Protein AF-0000000071570516 (afdb_homodimer)

Solvent-accessible surface area (backbone atoms only — not comparable to full-atom values): 12516 Å² total; per-residue (Å²): 101,80,68,88,48,80,81,44,48,36,30,40,39,56,96,44,55,73,81,86,59,52,70,66,55,52,50,51,50,42,36,66,71,63,72,40,80,82,52,80,47,36,32,41,34,34,46,33,86,82,26,30,36,40,39,37,36,34,44,47,105,56,31,39,36,37,38,34,41,33,43,40,90,96,42,22,40,36,50,84,50,72,92,70,85,71,48,64,43,79,47,53,56,73,56,48,45,50,44,63,60,46,64,27,95,58,83,44,81,62,134,105,82,68,89,48,80,81,42,49,37,31,39,38,56,96,44,54,72,81,84,60,51,69,66,54,53,50,50,50,43,35,66,72,64,71,40,79,83,51,79,49,37,32,40,35,33,44,32,84,84,26,31,36,39,38,36,38,35,46,47,104,54,32,39,39,38,38,34,43,32,42,40,91,95,41,22,40,35,50,85,53,73,91,69,86,72,49,64,43,79,46,53,57,71,55,50,45,51,44,62,59,45,63,27,94,56,85,46,82,65,132

Foldseek 3Di:
DPDPDQVAWEKEFAPDAPPVDDQVVVQVVCCVQVVDHDDQRYKYWYAHPQQQKIKIWGDDPVDIDIDMGGHDPPFGFADDDDDDDRRMDTDGPVVVCNRPPDRPPDHDYDD/DPDPDQVAWEKEFAPDAPPVDDQVVVQVVCCVQVVDHDDARYKYWYAHPQQQKIKIWGDDPVDIDIDMGGHDPPFGFADDDDDDDRRMDTDGPVVVCNRPPDRPPDHDDDD

Organism: Bacteroides uniformis (strain ATCC 8492 / DSM 6597 / CCUG 4942 / CIP 103695 / JCM 5828 / KCTC 5204 / NCTC 13054 / VPI 0061) (NCBI:txid411479)

Nearest PDB structures (foldseek):
  4k45-assembly1_A  TM=4.430E-01  e=5.362E-01  Rattus norvegicus
  1wqu-assembly1_A  TM=5.186E-01  e=1.062E+00  Homo sapiens
  2dcr-assembly1_A  TM=4.037E-01  e=8.284E-01  Homo sapiens
  4v4g-assembly1_Aa  TM=4.253E-01  e=8.815E-01  Escherichia coli
  1l4s-assembly1_A  TM=4.253E-01  e=8.815E-01  Escherichia coli

Structure (mmCIF, N/CA/C/O backbone):
data_AF-0000000071570516-model_v1
#
loop_
_entity.id
_entity.type
_entity.pdbx_description
1 polymer 'Uncharacterized protein'
#
loop_
_atom_site.group_PDB
_atom_site.id
_atom_site.type_symbol
_atom_site.label_atom_id
_atom_site.label_alt_id
_atom_site.label_comp_id
_atom_site.label_asym_id
_atom_site.label_entity_id
_atom_site.label_seq_id
_atom_site.pdbx_PDB_ins_code
_atom_site.Cartn_x
_atom_site.Cartn_y
_atom_site.Cartn_z
_atom_site.occupancy
_atom_site.B_iso_or_equiv
_atom_site.auth_seq_id
_atom_site.auth_comp_id
_atom_site.auth_asym_id
_atom_site.auth_atom_id
_atom_site.pdbx_PDB_model_num
ATOM 1 N N . MET A 1 1 ? -6.82 -2.77 -9.805 1 42.25 1 MET A N 1
ATOM 2 C CA . MET A 1 1 ? -5.762 -1.772 -9.945 1 42.25 1 MET A CA 1
ATOM 3 C C . MET A 1 1 ? -5.945 -0.644 -8.938 1 42.25 1 MET A C 1
ATOM 5 O O . MET A 1 1 ? -7.074 -0.333 -8.539 1 42.25 1 MET A O 1
ATOM 9 N N . LEU A 1 2 ? -4.758 -0.348 -8.086 1 50.53 2 LEU A N 1
ATOM 10 C CA . LEU A 1 2 ? -4.902 0.567 -6.961 1 50.53 2 LEU A CA 1
ATOM 11 C C . LEU A 1 2 ? -5.402 1.93 -7.426 1 50.53 2 LEU A C 1
ATOM 13 O O . LEU A 1 2 ? -4.727 2.611 -8.203 1 50.53 2 LEU A O 1
ATOM 17 N N . SER A 1 3 ? -6.629 2.012 -7.668 1 53.19 3 SER A N 1
ATOM 18 C CA . SER A 1 3 ? -7.051 3.295 -8.219 1 53.19 3 SER A CA 1
ATOM 19 C C . SER A 1 3 ? -7.531 4.238 -7.117 1 53.19 3 SER A C 1
ATOM 21 O O . SER A 1 3 ? -8.594 4.023 -6.531 1 53.19 3 SER A O 1
ATOM 23 N N . VAL A 1 4 ? -6.484 4.781 -6.367 1 59.84 4 VAL A N 1
ATOM 24 C CA . VAL A 1 4 ? -6.938 5.93 -5.59 1 59.84 4 VAL A CA 1
ATOM 25 C C . VAL A 1 4 ? -7.246 7.098 -6.527 1 59.84 4 VAL A C 1
ATOM 27 O O . VAL A 1 4 ? -6.363 7.59 -7.23 1 59.84 4 VAL A O 1
ATOM 30 N N . THR A 1 5 ? -8.508 7.09 -6.797 1 63.97 5 THR A N 1
ATOM 31 C CA . THR A 1 5 ? -8.922 8.133 -7.723 1 63.97 5 THR A CA 1
ATOM 32 C C . THR A 1 5 ? -9.633 9.266 -6.98 1 63.97 5 THR A C 1
ATOM 34 O O . THR A 1 5 ? -9.922 9.148 -5.789 1 63.97 5 THR A O 1
ATOM 37 N N . GLY A 1 6 ? -9.617 10.359 -7.652 1 64.38 6 GLY A N 1
ATOM 38 C CA . GLY A 1 6 ? -10.266 11.547 -7.117 1 64.38 6 GLY A CA 1
ATOM 39 C C . GLY A 1 6 ? -11.727 11.328 -6.777 1 64.38 6 GLY A C 1
ATOM 40 O O . GLY A 1 6 ? -12.375 12.211 -6.215 1 64.38 6 GLY A O 1
ATOM 41 N N . LEU A 1 7 ? -12.133 10.094 -6.984 1 68.19 7 LEU A N 1
ATOM 42 C CA . LEU A 1 7 ? -13.547 9.859 -6.719 1 68.19 7 LEU A CA 1
ATOM 43 C C . LEU A 1 7 ? -13.758 9.391 -5.281 1 68.19 7 LEU A C 1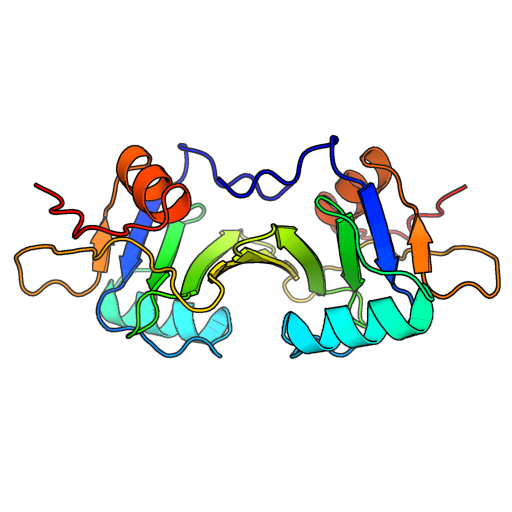
ATOM 45 O O . LEU A 1 7 ? -14.891 9.375 -4.793 1 68.19 7 LEU A O 1
ATOM 49 N N . ASN A 1 8 ? -12.781 9.164 -4.617 1 84.5 8 ASN A N 1
ATOM 50 C CA . ASN A 1 8 ? -12.875 8.719 -3.232 1 84.5 8 ASN A CA 1
ATOM 51 C C . ASN A 1 8 ? -12.977 9.891 -2.264 1 84.5 8 ASN A C 1
ATOM 53 O O . ASN A 1 8 ? -12.742 11.039 -2.646 1 84.5 8 ASN A O 1
ATOM 57 N N . HIS A 1 9 ? -13.578 9.617 -1.155 1 88.56 9 HIS A N 1
ATOM 58 C CA . HIS A 1 9 ? -13.508 10.57 -0.055 1 88.56 9 HIS A CA 1
ATOM 59 C C . HIS A 1 9 ? -12.258 10.352 0.789 1 88.56 9 HIS A C 1
ATOM 61 O O . HIS A 1 9 ? -12.023 9.25 1.285 1 88.56 9 HIS A O 1
ATOM 67 N N . PHE A 1 10 ? -11.531 11.453 0.941 1 90.75 10 PHE A N 1
ATOM 68 C CA . PHE A 1 10 ? -10.258 11.328 1.632 1 90.75 10 PHE A CA 1
ATOM 69 C C . PHE A 1 10 ? -10.32 11.984 3.006 1 90.75 10 PHE A C 1
ATOM 71 O O . PHE A 1 10 ? -10.867 13.078 3.154 1 90.75 10 PHE A O 1
ATOM 78 N N . TYR A 1 11 ? -9.781 11.219 3.945 1 89.88 11 TYR A N 1
ATOM 79 C CA . TYR A 1 11 ? -9.703 11.719 5.312 1 89.88 11 TYR A CA 1
ATOM 80 C C . TYR A 1 11 ? -8.289 11.602 5.863 1 89.88 11 TYR A C 1
ATOM 82 O O . TYR A 1 11 ? -7.621 10.586 5.668 1 89.88 11 TYR A O 1
ATOM 90 N N . TYR A 1 12 ? -7.891 12.688 6.484 1 90.31 12 TYR A N 1
ATOM 91 C CA . TYR A 1 12 ? -6.609 12.664 7.18 1 90.31 12 TYR A CA 1
ATOM 92 C C . TYR A 1 12 ? -6.805 12.445 8.672 1 90.31 12 TYR A C 1
ATOM 94 O O . TYR A 1 12 ? -7.586 13.156 9.312 1 90.31 12 TYR A O 1
ATOM 102 N N . VAL A 1 13 ? -6.133 11.453 9.156 1 90.31 13 VAL A N 1
ATOM 103 C CA . VAL A 1 13 ? -6.219 11.125 10.578 1 90.31 13 VAL A CA 1
ATOM 104 C C . VAL A 1 13 ? -5.02 11.719 11.32 1 90.31 13 VAL A C 1
ATOM 106 O O . VAL A 1 13 ? -3.902 11.211 11.211 1 90.31 13 VAL A O 1
ATOM 109 N N . ARG A 1 14 ? -5.305 12.617 12.094 1 86.94 14 ARG A N 1
ATOM 110 C CA . ARG A 1 14 ? -4.254 13.344 12.797 1 86.94 14 ARG A CA 1
ATOM 111 C C . ARG A 1 14 ? -3.734 12.547 13.992 1 86.94 14 ARG A C 1
ATOM 113 O O . ARG A 1 14 ? -4.508 11.867 14.672 1 86.94 14 ARG A O 1
ATOM 120 N N . ASP A 1 15 ? -2.496 12.625 14.289 1 82.75 15 ASP A N 1
ATOM 121 C CA . ASP A 1 15 ? -1.833 12.109 15.484 1 82.75 15 ASP A CA 1
ATOM 122 C C . ASP A 1 15 ? -1.924 10.586 15.547 1 82.75 15 ASP A C 1
ATOM 124 O O . ASP A 1 15 ? -2.037 10.008 16.641 1 82.75 15 ASP A O 1
ATOM 128 N N . PHE A 1 16 ? -2.189 9.961 14.461 1 81.06 16 PHE A N 1
ATOM 129 C CA . PHE A 1 16 ? -2.059 8.516 14.344 1 81.06 16 PHE A CA 1
ATOM 130 C C . PHE A 1 16 ? -0.717 8.141 13.727 1 81.06 16 PHE A C 1
ATOM 132 O O . PHE A 1 16 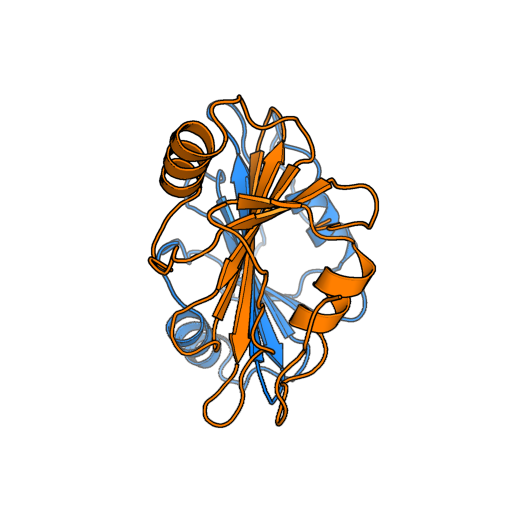? -0.519 8.297 12.523 1 81.06 16 PHE A O 1
ATOM 139 N N . THR A 1 17 ? 0.187 7.637 14.617 1 78.06 17 THR A N 1
ATOM 140 C CA . THR A 1 17 ? 1.548 7.488 14.109 1 78.06 17 THR A CA 1
ATOM 141 C C . THR A 1 17 ? 2 6.035 14.195 1 78.06 17 THR A C 1
ATOM 143 O O . THR A 1 17 ? 3.182 5.734 14.008 1 78.06 17 THR A O 1
ATOM 146 N N . ASP A 1 18 ? 1.019 5.145 14.547 1 72.81 18 ASP A N 1
ATOM 147 C CA . ASP A 1 18 ? 1.385 3.732 14.523 1 72.81 18 ASP A CA 1
ATOM 148 C C . ASP A 1 18 ? 1.42 3.197 13.094 1 72.81 18 ASP A C 1
ATOM 150 O O . ASP A 1 18 ? 0.375 2.912 12.508 1 72.81 18 ASP A O 1
ATOM 154 N N . MET A 1 19 ? 2.523 3.031 12.484 1 76.25 19 MET A N 1
ATOM 155 C CA . MET A 1 19 ? 2.686 2.699 11.07 1 76.25 19 MET A CA 1
ATOM 156 C C . MET A 1 19 ? 2.742 1.189 10.867 1 76.25 19 MET A C 1
ATOM 158 O O . MET A 1 19 ? 2.863 0.714 9.734 1 76.25 19 MET A O 1
ATOM 162 N N . ARG A 1 20 ? 2.756 0.458 11.992 1 67.94 20 ARG A N 1
ATOM 163 C CA . ARG A 1 20 ? 2.74 -0.997 11.875 1 67.94 20 ARG A CA 1
ATOM 164 C C . ARG A 1 20 ? 1.312 -1.531 11.883 1 67.94 20 ARG A C 1
ATOM 166 O O . ARG A 1 20 ? 1.097 -2.744 11.828 1 67.94 20 ARG A O 1
ATOM 173 N N . CYS A 1 21 ? 0.399 -0.626 11.742 1 66.06 21 CYS A N 1
ATOM 174 C CA . CYS A 1 21 ? -0.989 -1.03 11.938 1 66.06 21 CYS A CA 1
ATOM 175 C C . CYS A 1 21 ? -1.58 -1.589 10.648 1 66.06 21 CYS A C 1
ATOM 177 O O . CYS A 1 21 ? -1.167 -1.204 9.555 1 66.06 21 CYS A O 1
ATOM 179 N N . LYS A 1 22 ? -2.441 -2.609 10.953 1 70.62 22 LYS A N 1
ATOM 180 C CA . LYS A 1 22 ? -3.174 -3.213 9.844 1 70.62 22 LYS A CA 1
ATOM 181 C C . LYS A 1 22 ? -4.52 -2.523 9.633 1 70.62 22 LYS A C 1
ATOM 183 O O . LYS A 1 22 ? -4.836 -1.549 10.32 1 70.62 22 LYS A O 1
ATOM 188 N N . HIS A 1 23 ? -5.16 -2.936 8.672 1 75.12 23 HIS A N 1
ATOM 189 C CA . HIS A 1 23 ? -6.445 -2.367 8.281 1 75.12 23 HIS A CA 1
ATOM 190 C C . HIS A 1 23 ? -7.434 -2.389 9.438 1 75.12 23 HIS A C 1
ATOM 192 O O . HIS A 1 23 ? -8.148 -1.409 9.672 1 75.12 23 HIS A O 1
ATOM 198 N N . SER A 1 24 ? -7.375 -3.43 10.156 1 74.06 24 SER A N 1
ATOM 199 C CA . SER A 1 24 ? -8.367 -3.572 11.227 1 74.06 24 SER A CA 1
ATOM 200 C C . SER A 1 24 ? -8.164 -2.518 12.305 1 74.06 24 SER A C 1
ATOM 202 O O . SER A 1 24 ? -9.133 -1.954 12.82 1 74.06 24 SER A O 1
ATOM 204 N N . ARG A 1 25 ? -6.977 -2.221 12.625 1 73.5 25 ARG A N 1
ATOM 205 C CA . ARG A 1 25 ? -6.68 -1.24 13.664 1 73.5 25 ARG A CA 1
ATOM 206 C C . ARG A 1 25 ? -7.062 0.166 13.211 1 73.5 25 ARG A C 1
ATOM 208 O O . ARG A 1 25 ? -7.695 0.913 13.961 1 73.5 25 ARG A O 1
ATOM 215 N N . VAL A 1 26 ? -6.746 0.452 12.016 1 74.19 26 VAL A N 1
ATOM 216 C CA . VAL A 1 26 ? -7.047 1.785 11.508 1 74.19 26 VAL A CA 1
ATOM 217 C C . VAL A 1 26 ? -8.562 1.987 11.453 1 74.19 26 VAL A C 1
ATOM 219 O O . VAL A 1 26 ? -9.062 3.047 11.836 1 74.19 26 VAL A O 1
ATOM 222 N N . LEU A 1 27 ? -9.164 0.893 11.047 1 74.69 27 LEU A N 1
ATOM 223 C CA . LEU A 1 27 ? -10.625 0.979 10.969 1 74.69 27 LEU A CA 1
ATOM 224 C C . LEU A 1 27 ? -11.227 1.185 12.352 1 74.69 27 LEU A C 1
ATOM 226 O O . LEU A 1 27 ? -12.195 1.939 12.5 1 74.69 27 LEU A O 1
ATOM 230 N N . SER A 1 28 ? -10.664 0.497 13.258 1 77.81 28 SER A N 1
ATOM 231 C CA . SER A 1 28 ? -11.156 0.636 14.625 1 77.81 28 SER A CA 1
ATOM 232 C C . SER A 1 28 ? -10.961 2.059 15.141 1 77.81 28 SER A C 1
ATOM 234 O O . SER A 1 28 ? -11.844 2.615 15.797 1 77.81 28 SER A O 1
ATOM 236 N N . VAL A 1 29 ? -9.859 2.602 14.875 1 76.19 29 VAL A N 1
ATOM 237 C CA . VAL A 1 29 ? -9.539 3.963 15.297 1 76.19 29 VAL A CA 1
ATOM 238 C C . VAL A 1 29 ? -10.469 4.949 14.586 1 76.19 29 VAL A C 1
ATOM 240 O O . VAL A 1 29 ? -11 5.871 15.211 1 76.19 29 VAL A O 1
ATOM 243 N N . ILE A 1 30 ? -10.672 4.699 13.328 1 76.25 30 ILE A N 1
ATOM 244 C CA . ILE A 1 30 ? -11.523 5.578 12.531 1 76.25 30 ILE A CA 1
ATOM 245 C C . ILE A 1 30 ? -12.953 5.531 13.055 1 76.25 30 ILE A C 1
ATOM 247 O O . ILE A 1 30 ? -13.609 6.566 13.188 1 76.25 30 ILE A O 1
ATOM 251 N N . ARG A 1 31 ? -13.375 4.352 13.336 1 78.44 31 ARG A N 1
ATOM 252 C CA . ARG A 1 31 ? -14.719 4.211 13.883 1 78.44 31 ARG A CA 1
ATOM 253 C C . ARG A 1 31 ? -14.859 4.965 15.203 1 78.44 31 ARG A C 1
ATOM 255 O O . ARG A 1 31 ? -15.883 5.598 15.461 1 78.44 31 ARG A O 1
ATOM 262 N N . GLU A 1 32 ? -13.867 4.879 15.938 1 80.31 32 GLU A N 1
ATOM 263 C CA . GLU A 1 32 ? -13.875 5.539 17.234 1 80.31 32 GLU A CA 1
ATOM 264 C C . GLU A 1 32 ? -13.812 7.059 17.078 1 80.31 32 GLU A C 1
ATOM 266 O O . GLU A 1 32 ? -14.523 7.785 17.781 1 80.31 32 GLU A O 1
ATOM 271 N N . ARG A 1 33 ? -13.086 7.496 16.125 1 78 33 ARG A N 1
ATOM 272 C CA . ARG A 1 33 ? -12.852 8.93 15.969 1 78 33 ARG A CA 1
ATOM 273 C C . ARG A 1 33 ? -13.961 9.578 15.148 1 78 33 ARG A C 1
ATOM 275 O O . ARG A 1 33 ? -14.305 10.742 15.375 1 78 33 ARG A O 1
ATOM 282 N N . LEU A 1 34 ? -14.398 8.914 14.102 1 73.25 34 LEU A N 1
ATOM 283 C CA . LEU A 1 34 ? -15.422 9.453 13.211 1 73.25 34 LEU A CA 1
ATOM 284 C C . LEU A 1 34 ? -16.812 9.258 13.797 1 73.25 34 LEU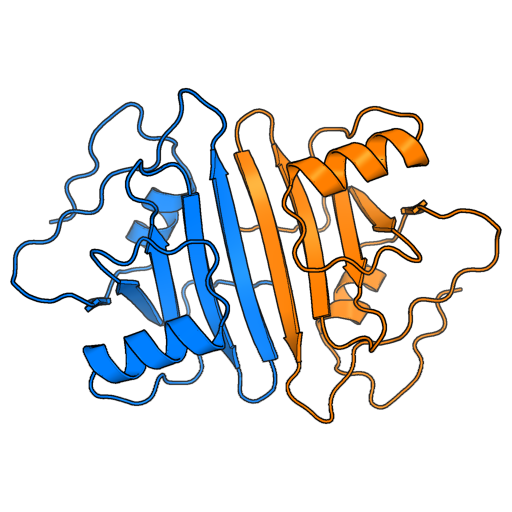 A C 1
ATOM 286 O O . LEU A 1 34 ? -17.766 9.922 13.391 1 73.25 34 LEU A O 1
ATOM 290 N N . HIS A 1 35 ? -16.906 8.438 14.781 1 73.38 35 HIS A N 1
ATOM 291 C CA . HIS A 1 35 ? -18.203 8.078 15.352 1 73.38 35 HIS A CA 1
ATOM 292 C C . HIS A 1 35 ? -19.172 7.605 14.266 1 73.38 35 HIS A C 1
ATOM 294 O O . HIS A 1 35 ? -20.359 7.918 14.312 1 73.38 35 HIS A O 1
ATOM 300 N N . ARG A 1 36 ? -18.609 7.289 13.133 1 69.81 36 ARG A N 1
ATOM 301 C CA . ARG A 1 36 ? -19.406 6.688 12.078 1 69.81 36 ARG A CA 1
ATOM 302 C C . ARG A 1 36 ? -18.672 5.52 11.43 1 69.81 36 ARG A C 1
ATOM 304 O O . ARG A 1 36 ? -17.469 5.363 11.602 1 69.81 36 ARG A O 1
ATOM 311 N N . GLU A 1 37 ? -19.578 4.703 10.68 1 72.62 37 GLU A N 1
ATOM 312 C CA . GLU A 1 37 ? -19 3.605 9.906 1 72.62 37 GLU A CA 1
ATOM 313 C C . GLU A 1 37 ? -18.375 4.113 8.617 1 72.62 37 GLU A C 1
ATOM 315 O O . GLU A 1 37 ? -18.938 4.973 7.938 1 72.62 37 GLU A O 1
ATOM 320 N N . PRO A 1 38 ? -17.094 3.703 8.406 1 72.5 38 PRO A N 1
ATOM 321 C CA . PRO A 1 38 ? -16.5 4.078 7.121 1 72.5 38 PRO A CA 1
ATOM 322 C C . PRO A 1 38 ? -17.359 3.629 5.93 1 72.5 38 PRO A C 1
ATOM 324 O O . PRO A 1 38 ? -17.938 2.547 5.961 1 72.5 38 PRO A O 1
ATOM 327 N N . ASN A 1 39 ? -17.594 4.59 5.027 1 71.38 39 ASN A N 1
ATOM 328 C CA . ASN A 1 39 ? -18.328 4.262 3.805 1 71.38 39 ASN A CA 1
ATOM 329 C C . ASN A 1 39 ? -17.422 3.592 2.775 1 71.38 39 ASN A C 1
ATOM 331 O O . ASN A 1 39 ? -16.188 3.729 2.84 1 71.38 39 ASN A O 1
ATOM 335 N N . ASP A 1 40 ? -18.078 2.867 1.942 1 74.38 40 ASP A N 1
ATOM 336 C CA . ASP A 1 40 ? -17.344 2.363 0.782 1 74.38 40 ASP A CA 1
ATOM 337 C C . ASP A 1 40 ? -16.703 3.504 0 1 74.38 40 ASP A C 1
ATOM 339 O O . ASP A 1 40 ? -17.344 4.531 -0.249 1 74.38 40 ASP A O 1
ATOM 343 N N . GLY A 1 41 ? -15.445 3.426 -0.151 1 77.81 41 GLY A N 1
ATOM 344 C CA . GLY A 1 41 ? -14.773 4.434 -0.951 1 77.81 41 GLY A CA 1
ATOM 345 C C . GLY A 1 41 ? -14 5.438 -0.115 1 77.81 41 GLY A C 1
ATOM 346 O O . GLY A 1 41 ? -13.266 6.266 -0.655 1 77.81 41 GLY A O 1
ATOM 347 N N . ASP A 1 42 ? -14.219 5.355 1.201 1 87.19 42 ASP A N 1
ATOM 348 C CA . ASP A 1 42 ? -13.438 6.25 2.049 1 87.19 42 ASP A CA 1
ATOM 349 C C . ASP A 1 42 ? -11.969 5.836 2.068 1 87.19 42 ASP A C 1
ATOM 351 O O . ASP A 1 42 ? -11.648 4.645 2.111 1 87.19 42 ASP A O 1
ATOM 355 N N . VAL A 1 43 ? -11.172 6.883 1.968 1 90.12 43 VAL A N 1
ATOM 356 C CA . VAL A 1 43 ? -9.734 6.641 2.078 1 90.12 43 VAL A CA 1
ATOM 357 C C . VAL A 1 43 ? -9.172 7.402 3.273 1 90.12 43 VAL A C 1
ATOM 359 O O . VAL A 1 43 ? -9.375 8.609 3.398 1 90.12 43 VAL A O 1
ATOM 362 N N . PHE A 1 44 ? -8.508 6.648 4.102 1 90.19 44 PHE A N 1
ATOM 363 C CA . PHE A 1 44 ? -7.934 7.266 5.293 1 90.19 44 PHE A CA 1
ATOM 364 C C . PHE A 1 44 ? -6.418 7.387 5.156 1 90.19 44 PHE A C 1
ATOM 366 O O . PHE A 1 44 ? -5.742 6.418 4.812 1 90.19 44 PHE A O 1
ATOM 373 N N . ILE A 1 45 ? -5.926 8.539 5.469 1 90.69 45 ILE A N 1
ATOM 374 C CA . ILE A 1 45 ? -4.508 8.836 5.297 1 90.69 45 ILE A CA 1
ATOM 375 C C . ILE A 1 45 ? -3.867 9.102 6.66 1 90.69 45 ILE A C 1
ATOM 377 O O . ILE A 1 45 ? -4.379 9.891 7.453 1 90.69 45 ILE A O 1
ATOM 381 N N . VAL A 1 46 ? -2.824 8.43 6.906 1 91 46 VAL A N 1
ATOM 382 C CA . VAL A 1 46 ? -2.055 8.648 8.125 1 91 46 VAL A CA 1
ATOM 383 C C . VAL A 1 46 ? -0.597 8.938 7.777 1 91 46 VAL A C 1
ATOM 385 O O . VAL A 1 46 ? -0.111 8.523 6.723 1 91 46 VAL A O 1
ATOM 388 N N . MET A 1 47 ? 0.069 9.695 8.664 1 90.44 47 MET A N 1
ATOM 389 C CA . MET A 1 47 ? 1.458 10.086 8.438 1 90.44 47 MET A CA 1
ATOM 390 C C . MET A 1 47 ? 2.295 9.867 9.695 1 90.44 47 MET A C 1
ATOM 392 O O . MET A 1 47 ? 1.845 10.164 10.805 1 90.44 47 MET A O 1
ATOM 396 N N . SER A 1 48 ? 3.473 9.328 9.414 1 90.12 48 SER A N 1
ATOM 397 C CA . SER A 1 48 ? 4.371 9.102 10.547 1 90.12 48 SER A CA 1
ATOM 398 C C . SER A 1 48 ? 4.773 10.414 11.203 1 90.12 48 SER A C 1
ATOM 400 O O . SER A 1 48 ? 4.684 11.477 10.586 1 90.12 48 SER A O 1
ATOM 402 N N . ARG A 1 49 ? 5.203 10.273 12.422 1 88.5 49 ARG A N 1
ATOM 403 C CA . ARG A 1 49 ? 5.59 11.445 13.211 1 88.5 49 ARG A CA 1
ATOM 404 C C . ARG A 1 49 ? 6.68 12.242 12.5 1 88.5 49 ARG A C 1
ATOM 406 O O . ARG A 1 49 ? 6.641 13.477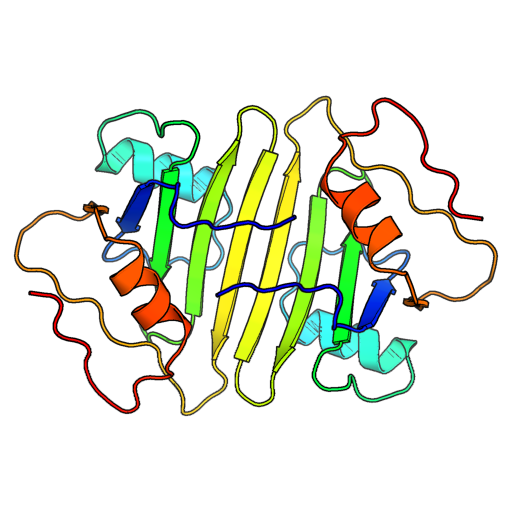 12.477 1 88.5 49 ARG A O 1
ATOM 413 N N . ASN A 1 50 ? 7.656 11.578 11.938 1 87.94 50 ASN A N 1
ATOM 414 C CA . ASN A 1 50 ? 8.781 12.258 11.297 1 87.94 50 ASN A CA 1
ATOM 415 C C . ASN A 1 50 ? 8.469 12.609 9.852 1 87.94 50 ASN A C 1
ATOM 417 O O . ASN A 1 50 ? 9.344 13.055 9.109 1 87.94 50 ASN A O 1
ATOM 421 N N . ARG A 1 51 ? 7.285 12.305 9.375 1 89.75 51 ARG A N 1
ATOM 422 C CA . ARG A 1 51 ? 6.734 12.68 8.078 1 89.75 51 ARG A CA 1
ATOM 423 C C . ARG A 1 51 ? 7.5 12.008 6.938 1 89.75 51 ARG A C 1
ATOM 425 O O . ARG A 1 51 ? 7.652 12.586 5.859 1 89.75 51 ARG A O 1
ATOM 432 N N . ARG A 1 52 ? 7.957 10.828 7.254 1 89.31 52 ARG A N 1
ATOM 433 C CA . ARG A 1 52 ? 8.68 10.094 6.215 1 89.31 52 ARG A CA 1
ATOM 434 C C . ARG A 1 52 ? 7.805 9 5.609 1 89.31 52 ARG A C 1
ATOM 436 O O . ARG A 1 52 ? 8.133 8.445 4.559 1 89.31 52 ARG A O 1
ATOM 443 N N . ILE A 1 53 ? 6.723 8.688 6.324 1 90.06 53 ILE A N 1
ATOM 444 C CA . ILE A 1 53 ? 5.859 7.602 5.871 1 90.06 53 ILE A CA 1
ATOM 445 C C . ILE A 1 53 ? 4.414 8.094 5.789 1 90.06 53 ILE A C 1
ATOM 447 O O . ILE A 1 53 ? 3.928 8.766 6.699 1 90.06 53 ILE A O 1
ATOM 451 N N . VAL A 1 54 ? 3.785 7.836 4.734 1 91.06 54 VAL A N 1
ATOM 452 C CA . VAL A 1 54 ? 2.346 8.031 4.594 1 91.06 54 VAL A CA 1
ATOM 453 C C . VAL A 1 54 ? 1.677 6.703 4.242 1 91.06 54 VAL A C 1
ATOM 455 O O . VAL A 1 54 ? 2.191 5.941 3.42 1 91.06 54 VAL A O 1
ATOM 458 N N . ARG A 1 55 ? 0.589 6.441 4.875 1 89.81 55 ARG A N 1
ATOM 459 C CA . ARG A 1 55 ? -0.216 5.266 4.562 1 89.81 55 ARG A CA 1
ATOM 460 C C . ARG A 1 55 ? -1.655 5.652 4.242 1 89.81 55 ARG A C 1
ATOM 462 O O . ARG A 1 55 ? -2.219 6.547 4.879 1 89.81 55 ARG A O 1
ATOM 469 N N . MET A 1 56 ? -2.166 5.055 3.281 1 90.5 56 MET A N 1
ATOM 470 C CA . MET A 1 56 ? -3.568 5.223 2.91 1 90.5 56 MET A CA 1
ATOM 471 C C . MET A 1 56 ? -4.316 3.895 2.992 1 90.5 56 MET A C 1
ATOM 473 O O . MET A 1 56 ? -3.854 2.883 2.459 1 90.5 56 MET A O 1
ATOM 477 N N . PHE A 1 57 ? -5.461 3.957 3.602 1 88.75 57 PHE A N 1
ATOM 478 C CA . PHE A 1 57 ? -6.27 2.764 3.814 1 88.75 57 PHE A CA 1
ATOM 479 C C . PHE A 1 57 ? -7.645 2.92 3.174 1 88.75 57 PHE A C 1
ATOM 481 O O . PHE A 1 57 ? -8.258 3.986 3.258 1 88.75 57 PHE A O 1
ATOM 488 N N . SER A 1 58 ? -8.039 1.893 2.637 1 87.12 58 SER A N 1
ATOM 489 C CA . SER A 1 58 ? -9.398 1.857 2.121 1 87.12 58 SER A CA 1
ATOM 490 C C . SER A 1 58 ? -9.984 0.451 2.201 1 87.12 58 SER A C 1
ATOM 492 O O . SER A 1 58 ? -9.242 -0.529 2.307 1 87.12 58 SER A O 1
ATOM 494 N N . PHE A 1 59 ? -11.289 0.393 2.236 1 84.12 59 PHE A N 1
ATOM 495 C CA . PHE A 1 59 ? -12.008 -0.876 2.271 1 84.12 59 PHE A CA 1
ATOM 496 C C . PHE A 1 59 ? -13.172 -0.868 1.29 1 84.12 59 PHE A C 1
ATOM 498 O O . PHE A 1 59 ? -13.914 0.114 1.206 1 84.12 59 PHE A O 1
ATOM 505 N N . ASP A 1 60 ? -13.031 -1.956 0.583 1 76.94 60 ASP A N 1
ATOM 506 C CA . ASP A 1 60 ? -14.203 -2.168 -0.258 1 76.94 60 ASP A CA 1
ATOM 507 C C . ASP A 1 60 ? -14.938 -3.447 0.138 1 76.94 60 ASP A C 1
ATOM 509 O O . ASP A 1 60 ? -14.477 -4.191 1.004 1 76.94 60 ASP A O 1
ATOM 513 N N . ASN A 1 61 ? -16.172 -3.66 0.273 1 76.38 61 ASN A N 1
ATOM 514 C CA . ASN A 1 61 ? -17.062 -4.75 0.674 1 76.38 61 ASN A CA 1
ATOM 515 C C . ASN A 1 61 ? -16.328 -6.09 0.672 1 76.38 61 ASN A C 1
ATOM 517 O O . ASN A 1 61 ? -16.672 -6.984 1.45 1 76.38 61 ASN A O 1
ATOM 521 N N . ARG A 1 62 ? -15.164 -6.242 -0.114 1 82.06 62 ARG A N 1
ATOM 522 C CA . ARG A 1 62 ? -14.57 -7.57 -0.233 1 82.06 62 ARG A CA 1
ATOM 523 C C . ARG A 1 62 ? -13.07 -7.52 0.045 1 82.06 62 ARG A C 1
ATOM 525 O O . ARG A 1 62 ? -12.414 -8.562 0.116 1 82.06 62 ARG A O 1
ATOM 532 N N . SER A 1 63 ? -12.484 -6.277 0.152 1 86.44 63 SER A N 1
ATOM 533 C CA . SER A 1 63 ? -11.031 -6.246 0.263 1 86.44 63 SER A CA 1
ATOM 534 C C . SER A 1 63 ? -10.555 -4.973 0.956 1 86.44 63 SER A C 1
ATOM 536 O O . SER A 1 63 ? -11.172 -3.918 0.815 1 86.44 63 SER A O 1
ATOM 538 N N . TYR A 1 64 ? -9.508 -5.141 1.661 1 86.75 64 TYR A N 1
ATOM 539 C CA . TYR A 1 64 ? -8.758 -4.035 2.246 1 86.75 64 TYR A CA 1
ATOM 540 C C . TYR A 1 64 ? -7.586 -3.643 1.354 1 86.75 64 TYR A C 1
ATOM 542 O O . TYR A 1 64 ? -6.902 -4.508 0.797 1 86.75 64 TYR A O 1
ATOM 550 N N . SER A 1 65 ? -7.43 -2.355 1.207 1 88.5 65 SER A N 1
ATOM 551 C CA . SER A 1 65 ? -6.285 -1.869 0.444 1 88.5 65 SER A CA 1
ATOM 552 C C . SER A 1 65 ? -5.418 -0.933 1.281 1 88.5 65 SER A C 1
ATOM 554 O O . SER A 1 65 ? -5.938 -0.106 2.033 1 88.5 65 SER A O 1
ATOM 556 N N . LEU A 1 66 ? -4.129 -1.102 1.089 1 87.94 66 LEU A N 1
ATOM 557 C CA . LEU A 1 66 ? -3.148 -0.257 1.763 1 87.94 66 LEU A CA 1
ATOM 558 C C . LEU A 1 66 ? -2.096 0.247 0.779 1 87.94 66 LEU A C 1
ATOM 560 O O . LEU A 1 66 ? -1.559 -0.53 -0.013 1 87.94 66 LEU A O 1
ATOM 564 N N . PHE A 1 67 ? -1.908 1.475 0.83 1 88.56 67 PHE A N 1
ATOM 565 C CA . PHE A 1 67 ? -0.799 2.09 0.111 1 88.56 67 PHE A CA 1
ATOM 566 C C . PHE A 1 67 ? 0.149 2.791 1.075 1 88.56 67 PHE A C 1
ATOM 568 O O . PHE A 1 67 ? -0.288 3.557 1.938 1 88.56 67 PHE A O 1
ATOM 575 N N . GLU A 1 68 ? 1.357 2.521 0.861 1 89.19 68 GLU A N 1
ATOM 576 C CA . GLU A 1 68 ? 2.369 3.15 1.705 1 89.19 68 GLU A CA 1
ATOM 577 C C . GLU A 1 68 ? 3.486 3.76 0.864 1 89.19 68 GLU A C 1
ATOM 579 O O . GLU A 1 68 ? 3.959 3.143 -0.093 1 89.19 68 GLU A O 1
ATOM 584 N N . LYS A 1 69 ? 3.826 4.91 1.18 1 88.38 69 LYS A N 1
ATOM 585 C CA . LYS A 1 69 ? 5.008 5.559 0.621 1 88.38 69 LYS A CA 1
ATOM 586 C C . LYS A 1 69 ? 5.961 6.008 1.725 1 88.38 69 LYS A C 1
ATOM 588 O O . LYS A 1 69 ? 5.543 6.652 2.688 1 88.38 69 LYS A O 1
ATOM 593 N N . LYS A 1 70 ? 7.188 5.625 1.558 1 88.75 70 LYS A N 1
ATOM 594 C CA . LYS A 1 70 ? 8.219 5.969 2.531 1 88.75 70 LYS A CA 1
ATOM 595 C C . LYS A 1 70 ? 9.422 6.621 1.852 1 88.75 70 LYS A C 1
ATOM 597 O O . LYS A 1 70 ? 10.031 6.031 0.959 1 88.75 70 LYS A O 1
ATOM 602 N N . PHE A 1 71 ? 9.734 7.77 2.342 1 88.31 71 PHE A N 1
ATOM 603 C CA . PHE A 1 71 ? 10.891 8.469 1.78 1 88.31 71 PHE A CA 1
ATOM 604 C C . PHE A 1 71 ? 12.18 7.98 2.422 1 88.31 71 PHE A C 1
ATOM 606 O O . PHE A 1 71 ? 12.203 7.629 3.604 1 88.31 71 PHE A O 1
ATOM 613 N N . VAL A 1 72 ? 13.219 7.992 1.616 1 84.31 72 VAL A N 1
ATOM 614 C CA . VAL A 1 72 ? 14.547 7.73 2.154 1 84.31 72 VAL A CA 1
ATOM 615 C C . VAL A 1 72 ? 14.984 8.891 3.049 1 84.31 72 VAL A C 1
ATOM 617 O O . VAL A 1 72 ? 14.32 9.93 3.088 1 84.31 72 VAL A O 1
ATOM 620 N N . ALA A 1 73 ? 16.062 8.648 3.705 1 85.75 73 ALA A N 1
ATOM 621 C CA . ALA A 1 73 ? 16.562 9.68 4.613 1 85.75 73 ALA A CA 1
ATOM 622 C C . ALA A 1 73 ? 16.797 11 3.879 1 85.75 73 ALA A C 1
ATOM 624 O O . ALA A 1 73 ? 17.281 11 2.746 1 85.75 73 ALA A O 1
ATOM 625 N N . GLY A 1 74 ? 16.469 12.062 4.539 1 86.44 74 GLY A N 1
ATOM 626 C CA . GLY A 1 74 ? 16.703 13.383 3.975 1 86.44 74 GLY A CA 1
ATOM 627 C C . GLY A 1 74 ? 15.469 13.977 3.316 1 86.44 74 GLY A C 1
ATOM 628 O O . GLY A 1 74 ? 15.453 15.156 2.965 1 86.44 74 GLY A O 1
ATOM 629 N N . TYR A 1 75 ? 14.508 13.141 3.146 1 87.31 75 TYR A N 1
ATOM 630 C CA . TYR A 1 75 ? 13.273 13.609 2.529 1 87.31 75 TYR A CA 1
ATOM 631 C C . TYR A 1 75 ? 12.094 13.43 3.475 1 87.31 75 TYR A C 1
ATOM 633 O O . TYR A 1 75 ? 12.078 12.516 4.301 1 87.31 75 TYR A O 1
ATOM 641 N N . GLN A 1 76 ? 11.109 14.336 3.338 1 90.5 76 GLN A N 1
ATOM 642 C CA . GLN A 1 76 ? 9.914 14.289 4.176 1 90.5 76 GLN A CA 1
ATOM 643 C C . GLN A 1 76 ? 8.68 14.75 3.404 1 90.5 76 GLN A C 1
ATOM 645 O O . GLN A 1 76 ? 8.797 15.547 2.465 1 90.5 76 GLN A O 1
ATOM 650 N N . PHE A 1 77 ? 7.586 14.25 3.82 1 90.12 77 PHE A N 1
ATOM 651 C CA . PHE A 1 77 ? 6.328 14.773 3.297 1 90.12 77 PHE A CA 1
ATOM 652 C C . PHE A 1 77 ? 6.012 16.141 3.898 1 90.12 77 PHE A C 1
ATOM 654 O O . PHE A 1 77 ? 6.508 16.469 4.977 1 90.12 77 PHE A O 1
ATOM 661 N N . MET A 1 78 ? 5.207 16.75 3.195 1 85.06 78 MET A N 1
ATOM 662 C CA . MET A 1 78 ? 4.742 18.047 3.705 1 85.06 78 MET A CA 1
ATOM 663 C C . MET A 1 78 ? 3.873 17.859 4.945 1 85.06 78 MET A C 1
ATOM 665 O O . MET A 1 78 ? 3.053 16.938 4.996 1 85.06 78 MET A O 1
ATOM 669 N N . LYS A 1 79 ? 4.062 18.766 5.871 1 83.38 79 LYS A N 1
ATOM 670 C CA . LYS A 1 79 ? 3.254 18.719 7.086 1 83.38 79 LYS A CA 1
ATOM 671 C C . LYS A 1 79 ? 1.808 19.125 6.797 1 83.38 79 LYS A C 1
ATOM 673 O O . LYS A 1 79 ? 1.555 20.078 6.059 1 83.38 79 LYS A O 1
ATOM 678 N N . VAL A 1 80 ? 0.933 18.359 7.32 1 82.81 80 VAL A N 1
ATOM 679 C CA . VAL A 1 80 ? -0.485 18.688 7.203 1 82.81 80 VAL A CA 1
ATOM 680 C C . VAL A 1 80 ? -0.955 19.406 8.461 1 82.81 80 VAL A C 1
ATOM 682 O O . VAL A 1 80 ? -0.855 18.875 9.57 1 82.81 80 VAL A O 1
ATOM 685 N N . GLU A 1 81 ? -1.239 20.594 8.336 1 78.62 81 GLU A N 1
ATOM 686 C CA . GLU A 1 81 ? -1.672 21.391 9.484 1 78.62 81 GLU A CA 1
ATOM 687 C C . GLU A 1 81 ? -3.104 21.891 9.305 1 78.62 81 GLU A C 1
ATOM 689 O O . GLU A 1 81 ? -3.471 22.359 8.227 1 78.62 81 GLU A O 1
ATOM 694 N N . ARG A 1 82 ? -3.943 21.469 10.164 1 73.38 82 ARG A N 1
ATOM 695 C CA . ARG A 1 82 ? -5.289 22.047 10.18 1 73.38 82 ARG A CA 1
ATOM 696 C C . ARG A 1 82 ? -5.633 22.594 11.562 1 73.38 82 ARG A C 1
ATOM 698 O O . ARG A 1 82 ? -5.262 22 12.578 1 73.38 82 ARG A O 1
ATOM 705 N N . ASN A 1 83 ? -6.277 23.719 11.477 1 73.81 83 ASN A N 1
ATOM 706 C CA . ASN A 1 83 ? -6.75 24.328 12.719 1 73.81 83 ASN A CA 1
ATOM 707 C C . ASN A 1 83 ? -7.973 23.594 13.266 1 73.81 83 ASN A C 1
ATOM 709 O O . ASN A 1 83 ? -8.766 23.047 12.5 1 73.81 83 ASN A O 1
ATOM 713 N N . GLY A 1 84 ? -8.055 23.375 14.477 1 75.19 84 GLY A N 1
ATOM 714 C CA . GLY A 1 84 ? -9.211 22.766 15.125 1 75.19 84 GLY A CA 1
ATOM 715 C C . GLY A 1 84 ? -8.859 21.562 15.977 1 75.19 84 GLY A C 1
ATOM 716 O O . GLY A 1 84 ? -7.707 21.125 15.992 1 75.19 84 GLY A O 1
ATOM 717 N N . ALA A 1 85 ? -9.852 21.109 16.672 1 79.5 85 ALA A N 1
ATOM 718 C CA . ALA A 1 85 ? -9.664 20.016 17.625 1 79.5 85 ALA A CA 1
ATOM 719 C C . ALA A 1 85 ? -9.93 18.656 16.969 1 79.5 85 ALA A C 1
ATOM 721 O O . ALA A 1 85 ? -9.609 17.609 17.547 1 79.5 85 ALA A O 1
ATOM 722 N N . ASP A 1 86 ? -10.336 18.75 15.695 1 81.56 86 ASP A N 1
ATOM 723 C CA . ASP A 1 86 ? -10.711 17.469 15.078 1 81.56 86 ASP A CA 1
ATOM 724 C C . ASP A 1 86 ? -9.477 16.625 14.781 1 81.56 86 ASP A C 1
ATOM 726 O O . ASP A 1 86 ? -8.43 17.156 14.406 1 81.56 86 ASP A O 1
ATOM 730 N N . THR A 1 87 ? -9.727 15.328 14.992 1 85.81 87 THR A N 1
ATOM 731 C CA . THR A 1 87 ? -8.617 14.406 14.789 1 85.81 87 THR A CA 1
ATOM 732 C C . THR A 1 87 ? -8.734 13.711 13.438 1 85.81 87 THR A C 1
ATOM 734 O O . THR A 1 87 ? -7.797 13.047 12.984 1 85.81 87 THR A O 1
ATOM 737 N N . VAL A 1 88 ? -9.875 13.828 12.812 1 86.88 88 VAL A N 1
ATOM 738 C CA . VAL A 1 88 ? -10.086 13.305 11.469 1 86.88 88 VAL A CA 1
ATOM 739 C C . VAL A 1 88 ? -10.742 14.367 10.594 1 86.88 88 VAL A C 1
ATOM 741 O O . VAL A 1 88 ? -11.797 14.906 10.945 1 86.88 88 VAL A O 1
ATOM 744 N N . TYR A 1 89 ? -10.109 14.68 9.523 1 86.38 89 TYR A N 1
ATOM 745 C CA . TYR A 1 89 ? -10.742 15.711 8.719 1 86.38 89 TYR A CA 1
ATOM 746 C C . TYR A 1 89 ? -10.625 15.391 7.23 1 86.38 89 TYR A C 1
ATOM 748 O O . TYR A 1 89 ? -9.641 14.789 6.793 1 86.38 89 TYR A O 1
ATOM 756 N N . ARG A 1 90 ? -11.609 15.867 6.562 1 86.75 90 ARG A N 1
ATOM 757 C CA . ARG A 1 90 ? -11.719 15.609 5.129 1 86.75 90 ARG A CA 1
ATOM 758 C C . ARG A 1 90 ? -10.711 16.438 4.344 1 86.75 90 ARG A C 1
ATOM 760 O O . ARG A 1 90 ? -10.492 17.625 4.656 1 86.75 90 ARG A O 1
ATOM 767 N N . ILE A 1 91 ? -10.07 15.781 3.418 1 87.31 91 ILE A N 1
ATOM 768 C CA . ILE A 1 91 ? -9.141 16.5 2.551 1 87.31 91 ILE A CA 1
ATOM 769 C C . ILE A 1 91 ? -9.492 16.234 1.088 1 87.31 91 ILE A C 1
ATOM 771 O O . ILE A 1 91 ? -10 15.164 0.747 1 87.31 91 ILE A O 1
ATOM 775 N N . ASP A 1 92 ? -9.172 17.234 0.274 1 87.62 92 ASP A N 1
ATOM 776 C CA . ASP A 1 92 ? -9.492 17.094 -1.144 1 87.62 92 ASP A CA 1
ATOM 777 C C . ASP A 1 92 ? -8.375 16.375 -1.894 1 87.62 92 ASP A C 1
ATOM 779 O O . ASP A 1 92 ? -7.234 16.328 -1.422 1 87.62 92 ASP A O 1
ATOM 783 N N . TRP A 1 93 ? -8.797 15.914 -3.012 1 85 93 TRP A N 1
ATOM 784 C CA . TRP A 1 93 ? -7.871 15.148 -3.836 1 85 93 TRP A CA 1
ATOM 785 C C . TRP A 1 93 ? -6.633 15.969 -4.18 1 85 93 TRP A C 1
ATOM 787 O O . TRP A 1 93 ? -5.516 15.445 -4.199 1 85 93 TRP A O 1
ATOM 797 N N . LYS A 1 94 ? -6.793 17.25 -4.414 1 83.88 94 LYS A N 1
ATOM 798 C CA . LYS A 1 94 ? -5.656 18.094 -4.75 1 83.88 94 LYS A CA 1
ATOM 799 C C . LYS A 1 94 ? -4.629 18.109 -3.623 1 83.88 94 LYS A C 1
ATOM 801 O O . LYS A 1 94 ? -3.422 18.109 -3.877 1 83.88 94 LYS A O 1
ATOM 806 N N . ASP A 1 95 ? -5.121 18.109 -2.424 1 83.69 95 ASP A N 1
ATOM 807 C CA . ASP A 1 95 ? -4.223 18.109 -1.271 1 83.69 95 ASP A CA 1
ATOM 808 C C . ASP A 1 95 ? -3.529 16.75 -1.114 1 83.69 95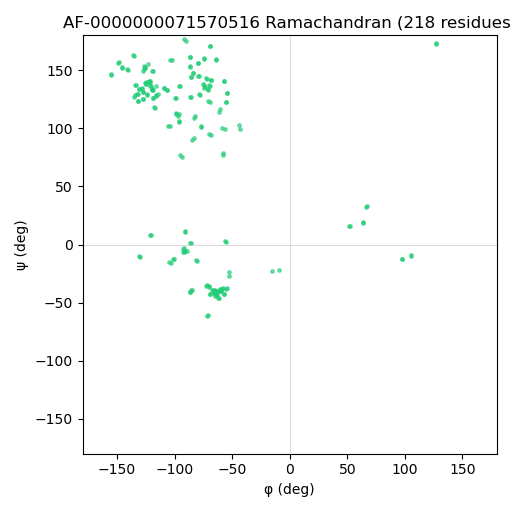 ASP A C 1
ATOM 810 O O . ASP A 1 95 ? -2.354 16.688 -0.75 1 83.69 95 ASP A O 1
ATOM 814 N N . VAL A 1 96 ? -4.227 15.742 -1.426 1 85.56 96 VAL A N 1
ATOM 815 C CA . VAL A 1 96 ? -3.654 14.398 -1.36 1 85.56 96 VAL A CA 1
ATOM 816 C C . VAL A 1 96 ? -2.486 14.289 -2.336 1 85.56 96 VAL A C 1
ATOM 818 O O . VAL A 1 96 ? -1.411 13.805 -1.976 1 85.56 96 VAL A O 1
ATOM 821 N N . VAL A 1 97 ? -2.688 14.734 -3.451 1 83.06 97 VAL A N 1
ATOM 822 C CA . VAL A 1 97 ? -1.653 14.695 -4.48 1 83.06 97 VAL A CA 1
ATOM 823 C C . VAL A 1 97 ? -0.434 15.484 -4.02 1 83.06 97 VAL A C 1
ATOM 825 O O . VAL A 1 97 ? 0.705 15.055 -4.211 1 83.06 97 VAL A O 1
ATOM 828 N N . LEU A 1 98 ? -0.738 16.562 -3.4 1 81.38 98 LEU A N 1
ATOM 829 C CA . LEU A 1 98 ? 0.336 17.422 -2.908 1 81.38 98 LEU A CA 1
ATOM 830 C C . LEU A 1 98 ? 1.146 16.719 -1.829 1 81.38 98 LEU A C 1
ATOM 832 O O . LEU A 1 98 ? 2.377 16.797 -1.816 1 81.38 98 LEU A O 1
ATOM 836 N N . ILE A 1 99 ? 0.518 16.062 -1.003 1 81.75 99 ILE A N 1
ATOM 837 C CA . ILE A 1 99 ? 1.168 15.336 0.086 1 81.75 99 ILE A CA 1
ATOM 838 C C . ILE A 1 99 ? 2.055 14.227 -0.485 1 81.75 99 ILE A C 1
ATOM 840 O O . ILE A 1 99 ? 3.199 14.062 -0.058 1 81.75 99 ILE A O 1
ATOM 844 N N . LEU A 1 100 ? 1.562 13.578 -1.489 1 80 100 LEU A N 1
ATOM 845 C CA . LEU A 1 100 ? 2.23 12.375 -1.976 1 80 100 LEU A CA 1
ATOM 846 C C . LEU A 1 100 ? 3.336 12.734 -2.965 1 80 100 LEU A C 1
ATOM 848 O O . LEU A 1 100 ? 4.238 11.93 -3.207 1 80 100 LEU A O 1
ATOM 852 N N . GLU A 1 101 ? 3.234 13.617 -3.783 1 70.38 101 GLU A N 1
ATOM 853 C CA . GLU A 1 101 ? 4.148 13.906 -4.887 1 70.38 101 GLU A CA 1
ATOM 854 C C . GLU A 1 101 ? 5.457 14.5 -4.375 1 70.38 101 GLU A C 1
ATOM 856 O O . GLU A 1 101 ? 6.535 14.148 -4.863 1 70.38 101 GLU A O 1
ATOM 861 N N . ASN A 1 102 ? 5.438 15.727 -3.67 1 61.69 102 ASN A N 1
ATOM 862 C CA . ASN A 1 102 ? 6.68 16.484 -3.568 1 61.69 102 ASN A CA 1
ATOM 863 C C . ASN A 1 102 ? 7.297 16.359 -2.178 1 61.69 102 ASN A C 1
ATOM 865 O O . ASN A 1 102 ? 6.613 16.547 -1.172 1 61.69 102 ASN A O 1
ATOM 869 N N . PRO A 1 103 ? 8.352 15.492 -2.041 1 60.84 103 PRO A N 1
ATOM 870 C CA . PRO A 1 103 ? 9.086 15.633 -0.781 1 60.84 103 PRO A CA 1
ATOM 871 C C . PRO A 1 103 ? 9.352 17.094 -0.417 1 60.84 103 PRO A C 1
ATOM 873 O O . PRO A 1 103 ? 9.539 17.938 -1.304 1 60.84 103 PRO A O 1
ATOM 876 N N . ILE A 1 104 ? 8.539 17.672 0.576 1 57.38 104 ILE A N 1
ATOM 877 C CA . ILE A 1 104 ? 8.781 19.047 1.016 1 57.38 104 ILE A CA 1
ATOM 878 C C . ILE A 1 104 ? 10.195 19.172 1.566 1 57.38 104 ILE A C 1
ATOM 880 O O . ILE A 1 104 ? 10.617 18.375 2.398 1 57.38 104 ILE A O 1
ATOM 884 N N . VAL A 1 105 ? 11.07 19.672 0.793 1 53.25 105 VAL A N 1
ATOM 885 C CA . VAL A 1 105 ? 12.078 20.359 1.598 1 53.25 105 VAL A CA 1
ATOM 886 C C . VAL A 1 105 ? 11.398 21.344 2.547 1 53.25 105 VAL A C 1
ATOM 888 O O . VAL A 1 105 ? 11.938 21.656 3.611 1 53.25 105 VAL A O 1
ATOM 891 N N . LYS A 1 106 ? 10.125 21.891 2.137 1 51.03 106 LYS A N 1
ATOM 892 C CA . LYS A 1 106 ? 9.523 23.016 2.852 1 51.03 106 LYS A CA 1
ATOM 893 C C . LYS A 1 106 ? 8.125 22.656 3.357 1 51.03 106 LYS A C 1
ATOM 895 O O . LYS A 1 106 ? 7.559 21.641 2.961 1 51.03 106 LYS A O 1
ATOM 900 N N . THR A 1 107 ? 7.496 23.297 4.469 1 47.69 107 THR A N 1
ATOM 901 C CA . THR A 1 107 ? 6.262 23.219 5.246 1 47.69 107 THR A CA 1
ATOM 902 C C . THR A 1 107 ? 5.051 23.5 4.363 1 47.69 107 THR A C 1
ATOM 904 O O . THR A 1 107 ? 5.031 24.484 3.621 1 47.69 107 THR A O 1
ATOM 907 N N . LEU A 1 108 ? 4.062 22.547 4.055 1 44.44 108 LEU A N 1
ATOM 908 C CA . LEU A 1 108 ? 2.828 22.797 3.322 1 44.44 108 LEU A CA 1
ATOM 909 C C . LEU A 1 108 ? 1.761 23.375 4.242 1 44.44 108 LEU A C 1
ATOM 911 O O . LEU A 1 108 ? 1.406 22.766 5.254 1 44.44 108 LEU A O 1
ATOM 915 N N . LYS A 1 109 ? 1.214 24.562 4.312 1 38.41 109 LYS A N 1
ATOM 916 C CA . LYS A 1 109 ? 0.143 25.219 5.047 1 38.41 109 LYS A CA 1
ATOM 917 C C . LYS A 1 109 ? -1.209 25 4.379 1 38.41 109 LYS A C 1
ATOM 919 O O . LYS A 1 109 ? -1.394 25.344 3.209 1 38.41 109 LYS A O 1
ATOM 924 N N . ILE A 1 110 ? -2.021 23.938 4.684 1 39.38 110 ILE A N 1
ATOM 925 C CA . ILE A 1 110 ? -3.352 23.766 4.105 1 39.38 110 ILE A CA 1
ATOM 926 C C . ILE A 1 110 ? -4.293 24.844 4.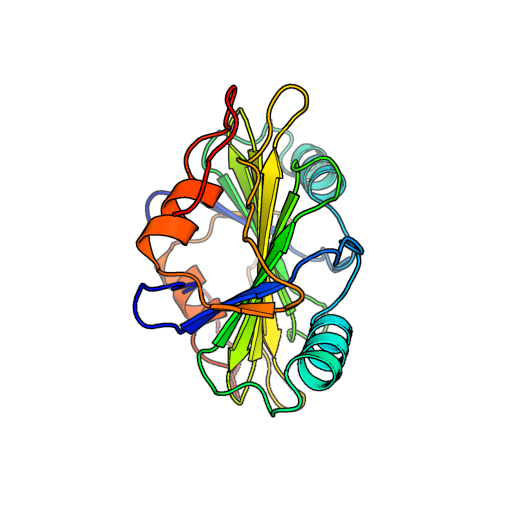656 1 39.38 110 ILE A C 1
ATOM 928 O O . ILE A 1 110 ? -4.383 25.031 5.875 1 39.38 110 ILE A O 1
ATOM 932 N N . ARG A 1 111 ? -5.016 25.781 3.801 1 35.72 111 ARG A N 1
ATOM 933 C CA . ARG A 1 111 ? -5.93 26.875 4.156 1 35.72 111 ARG A CA 1
ATOM 934 C C . ARG A 1 111 ? -7.32 26.328 4.473 1 35.72 111 ARG A C 1
ATOM 936 O O . ARG A 1 111 ? -7.766 25.344 3.863 1 35.72 111 ARG A O 1
ATOM 943 N N . MET B 1 1 ? 1.121 10.109 -6.93 1 41.59 1 MET B N 1
ATOM 944 C CA . MET B 1 1 ? -0.053 9.258 -7.094 1 41.59 1 MET B CA 1
ATOM 945 C C . MET B 1 1 ? 0.356 7.828 -7.445 1 41.59 1 MET B C 1
ATOM 947 O O . MET B 1 1 ? 1.385 7.613 -8.094 1 41.59 1 MET B O 1
ATOM 951 N N . LEU B 1 2 ? -0.187 6.789 -6.559 1 50.38 2 LEU B N 1
ATOM 952 C CA . LEU B 1 2 ? 0.308 5.422 -6.676 1 50.38 2 LEU B CA 1
ATOM 953 C C . LEU B 1 2 ? 0.099 4.887 -8.086 1 50.38 2 LEU B C 1
ATOM 955 O O . LEU B 1 2 ? -1.039 4.758 -8.547 1 50.38 2 LEU B O 1
ATOM 959 N N . SER B 1 3 ? 0.905 5.297 -8.969 1 52.81 3 SER B N 1
ATOM 960 C CA . SER B 1 3 ? 0.594 4.871 -10.328 1 52.81 3 SER B CA 1
ATOM 961 C C . SER B 1 3 ? 1.366 3.609 -10.703 1 52.81 3 SER B C 1
ATOM 963 O O . SER B 1 3 ? 2.588 3.646 -10.859 1 52.81 3 SER B O 1
ATOM 965 N N . VAL B 1 4 ? 0.833 2.457 -10.141 1 59.78 4 VAL B N 1
ATOM 966 C CA . VAL B 1 4 ? 1.344 1.264 -10.805 1 59.78 4 VAL B CA 1
ATOM 967 C C . VAL B 1 4 ? 0.793 1.187 -12.227 1 59.78 4 VAL B C 1
ATOM 969 O O . VAL B 1 4 ? -0.42 1.079 -12.422 1 59.78 4 VAL B O 1
ATOM 972 N N . THR B 1 5 ? 1.653 1.729 -13.039 1 64.06 5 THR B N 1
ATOM 973 C CA . THR B 1 5 ? 1.214 1.757 -14.43 1 64.06 5 THR B CA 1
ATOM 974 C C . THR B 1 5 ? 1.904 0.661 -15.234 1 64.06 5 THR B C 1
ATOM 976 O O . THR B 1 5 ? 2.822 0.004 -14.742 1 64.06 5 THR B O 1
ATOM 979 N N . GLY B 1 6 ? 1.251 0.365 -16.312 1 64.5 6 GLY B N 1
ATOM 980 C CA . GLY B 1 6 ? 1.761 -0.646 -17.219 1 64.5 6 GLY B CA 1
ATOM 981 C C . GLY B 1 6 ? 3.166 -0.353 -17.703 1 64.5 6 GLY B C 1
ATOM 982 O O . GLY B 1 6 ? 3.775 -1.177 -18.391 1 64.5 6 GLY B O 1
ATOM 983 N N . LEU B 1 7 ? 3.689 0.722 -17.172 1 68 7 LEU B N 1
ATOM 984 C CA . LEU B 1 7 ? 5.023 1.064 -17.656 1 68 7 LEU B CA 1
ATOM 985 C C . LEU B 1 7 ? 6.098 0.449 -16.766 1 68 7 LEU B C 1
ATOM 987 O O . LEU B 1 7 ? 7.273 0.411 -17.141 1 68 7 LEU B O 1
ATOM 991 N N . ASN B 1 8 ? 5.746 -0.106 -15.758 1 84.44 8 ASN B N 1
ATOM 992 C CA . ASN B 1 8 ? 6.691 -0.727 -14.844 1 84.44 8 ASN B CA 1
ATOM 993 C C . ASN B 1 8 ? 7.004 -2.164 -15.242 1 84.44 8 ASN B C 1
ATOM 995 O O . ASN B 1 8 ? 6.312 -2.742 -16.094 1 84.44 8 ASN B O 1
ATOM 999 N N . HIS B 1 9 ? 8.164 -2.584 -14.867 1 88.44 9 HIS B N 1
ATOM 1000 C CA . HIS B 1 9 ? 8.469 -4.008 -14.969 1 88.44 9 HIS B CA 1
ATOM 1001 C C . HIS B 1 9 ? 7.992 -4.758 -13.727 1 88.44 9 HIS B C 1
ATOM 1003 O O . HIS B 1 9 ? 8.352 -4.406 -12.602 1 88.44 9 HIS B O 1
ATOM 1009 N N . PHE B 1 10 ? 7.211 -5.797 -14.016 1 90.75 10 PHE B N 1
ATOM 1010 C CA . PHE B 1 10 ? 6.605 -6.516 -12.906 1 90.75 10 PHE B CA 1
ATOM 1011 C C . PHE B 1 10 ? 7.238 -7.891 -12.734 1 90.75 10 PHE B C 1
ATOM 1013 O O . PHE B 1 10 ? 7.48 -8.594 -13.727 1 90.75 10 PHE B O 1
ATOM 1020 N N . TYR B 1 11 ? 7.516 -8.164 -11.477 1 89.81 11 TYR B N 1
ATOM 1021 C CA . TYR B 1 11 ? 8.086 -9.469 -11.133 1 89.81 11 TYR B CA 1
ATOM 1022 C C . TYR B 1 11 ? 7.281 -10.133 -10.016 1 89.81 11 TYR B C 1
ATOM 1024 O O . TYR B 1 11 ? 6.91 -9.477 -9.039 1 89.81 11 TYR B O 1
ATOM 1032 N N . TYR B 1 12 ? 7.016 -11.391 -10.242 1 90.25 12 TYR B N 1
ATOM 1033 C CA . TYR B 1 12 ? 6.379 -12.172 -9.195 1 90.25 12 TYR B CA 1
ATOM 1034 C C . TYR B 1 12 ? 7.406 -13 -8.43 1 90.25 12 TYR B C 1
ATOM 1036 O O . TYR B 1 12 ? 8.203 -13.727 -9.039 1 90.25 12 TYR B O 1
ATOM 1044 N N . VAL B 1 13 ? 7.387 -12.828 -7.145 1 90.06 13 VAL B N 1
ATOM 1045 C CA . VAL B 1 13 ? 8.312 -13.562 -6.285 1 90.06 13 VAL B CA 1
ATOM 1046 C C . VAL B 1 13 ? 7.605 -14.773 -5.684 1 90.06 13 VAL B C 1
ATOM 1048 O O . VAL B 1 13 ? 6.777 -14.641 -4.781 1 90.06 13 VAL B O 1
ATOM 1051 N N . ARG B 1 14 ? 8.031 -15.852 -6.078 1 86.75 14 ARG B N 1
ATOM 1052 C CA . ARG B 1 14 ? 7.387 -17.094 -5.668 1 86.75 14 ARG B CA 1
ATOM 1053 C C . ARG B 1 14 ? 7.828 -17.5 -4.266 1 86.75 14 ARG B C 1
ATOM 1055 O O . ARG B 1 14 ? 8.992 -17.312 -3.895 1 86.75 14 ARG B O 1
ATOM 1062 N N . ASP B 1 15 ? 6.98 -18.078 -3.506 1 82.5 15 ASP B N 1
ATOM 1063 C CA . ASP B 1 15 ? 7.238 -18.719 -2.221 1 82.5 15 ASP B CA 1
ATOM 1064 C C . ASP B 1 15 ? 7.73 -17.703 -1.19 1 82.5 15 ASP B C 1
ATOM 1066 O O . ASP B 1 15 ? 8.555 -18.031 -0.332 1 82.5 15 ASP B O 1
ATOM 1070 N N . PHE B 1 16 ? 7.504 -16.469 -1.439 1 79.56 16 PHE B N 1
ATOM 1071 C CA . PHE B 1 16 ? 7.703 -15.43 -0.428 1 79.56 16 PHE B CA 1
ATOM 1072 C C . PHE B 1 16 ? 6.391 -15.102 0.269 1 79.56 16 PHE B C 1
ATOM 1074 O O . PHE B 1 16 ? 5.527 -14.438 -0.309 1 79.56 16 PHE B O 1
ATOM 1081 N N . THR B 1 17 ? 6.293 -15.586 1.539 1 77.06 17 THR B N 1
ATOM 1082 C CA . THR B 1 17 ? 4.973 -15.484 2.146 1 77.06 17 THR B CA 1
ATOM 1083 C C . THR B 1 17 ? 5.023 -14.664 3.432 1 77.06 17 THR B C 1
ATOM 1085 O O . THR B 1 17 ? 4.059 -14.641 4.195 1 77.06 17 THR B O 1
ATOM 1088 N N . ASP B 1 18 ? 6.227 -14.039 3.68 1 71.62 18 ASP B N 1
ATOM 1089 C CA . ASP B 1 18 ? 6.277 -13.156 4.844 1 71.62 18 ASP B CA 1
ATOM 1090 C C . ASP B 1 18 ? 5.605 -11.82 4.547 1 71.62 18 ASP B C 1
ATOM 1092 O O . ASP B 1 18 ? 6.199 -10.945 3.908 1 71.62 18 ASP B O 1
ATOM 1096 N N . MET B 1 19 ? 4.422 -11.586 4.953 1 75.12 19 MET B N 1
ATOM 1097 C CA . MET B 1 19 ? 3.604 -10.43 4.59 1 75.12 19 MET B CA 1
ATOM 1098 C C . MET B 1 19 ? 3.826 -9.273 5.559 1 75.12 19 MET B C 1
ATOM 1100 O O . MET B 1 19 ? 3.246 -8.203 5.398 1 75.12 19 MET B O 1
ATOM 1104 N N . ARG B 1 20 ? 4.613 -9.562 6.613 1 66.5 20 ARG B N 1
ATOM 1105 C CA . ARG B 1 20 ? 4.922 -8.484 7.551 1 66.5 20 ARG B CA 1
ATOM 1106 C C . ARG B 1 20 ? 6.203 -7.762 7.152 1 66.5 20 ARG B C 1
ATOM 1108 O O . ARG B 1 20 ? 6.641 -6.836 7.84 1 66.5 20 ARG B O 1
ATOM 1115 N N . CYS B 1 21 ? 6.648 -8.07 5.969 1 65.12 21 CYS B N 1
ATOM 1116 C CA . CYS B 1 21 ? 7.969 -7.57 5.602 1 65.12 21 CYS B CA 1
ATOM 1117 C C . CYS B 1 21 ? 7.879 -6.156 5.039 1 65.12 21 CYS B C 1
ATOM 1119 O O . CYS B 1 21 ? 6.859 -5.773 4.465 1 65.12 21 CYS B O 1
ATOM 1121 N N . LYS B 1 22 ? 8.984 -5.438 5.434 1 69.62 22 LYS B N 1
ATOM 1122 C CA . LYS B 1 22 ? 9.125 -4.078 4.918 1 69.62 22 LYS B CA 1
ATOM 1123 C C . LYS B 1 22 ? 9.906 -4.066 3.604 1 69.62 22 LYS B C 1
ATOM 1125 O O . LYS B 1 22 ? 10.281 -5.121 3.092 1 69.62 22 LYS B O 1
ATOM 1130 N N . HIS B 1 23 ? 9.984 -2.963 3.076 1 74.69 23 HIS B N 1
ATOM 1131 C CA . HIS B 1 23 ? 10.656 -2.754 1.798 1 74.69 23 HIS B CA 1
ATOM 1132 C C . HIS B 1 23 ? 12.086 -3.289 1.83 1 74.69 23 HIS B C 1
ATOM 1134 O O . HIS B 1 23 ? 12.539 -3.922 0.874 1 74.69 23 HIS B O 1
ATOM 1140 N N . SER B 1 24 ? 12.68 -3.107 2.926 1 73.75 24 SER B N 1
ATOM 1141 C CA . SER B 1 24 ? 14.086 -3.496 3 1 73.75 24 SER B CA 1
ATOM 1142 C C . SER B 1 24 ? 14.25 -5.008 2.893 1 73.75 24 SER B C 1
ATOM 1144 O O . SER B 1 24 ? 15.156 -5.496 2.221 1 73.75 24 SER B O 1
ATOM 1146 N N . ARG B 1 25 ? 13.398 -5.734 3.477 1 73.19 25 ARG B N 1
ATOM 1147 C CA . ARG B 1 25 ? 13.477 -7.191 3.449 1 73.19 25 ARG B CA 1
ATOM 1148 C C . ARG B 1 25 ? 13.188 -7.73 2.051 1 73.19 25 ARG B C 1
ATOM 1150 O O . ARG B 1 25 ? 13.914 -8.594 1.55 1 73.19 25 ARG B O 1
A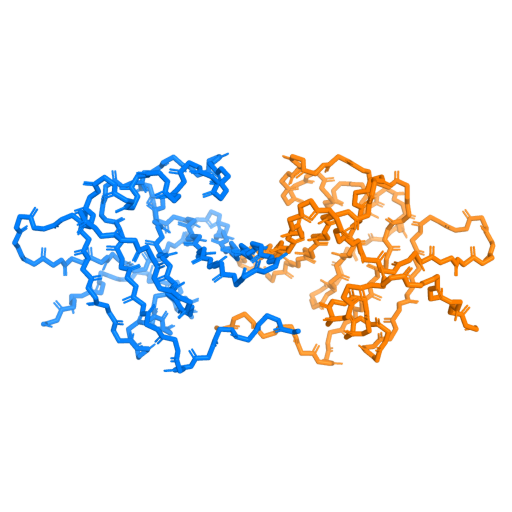TOM 1157 N N . VAL B 1 26 ? 12.227 -7.168 1.456 1 73.62 26 VAL B N 1
ATOM 1158 C CA . VAL B 1 26 ? 11.852 -7.633 0.124 1 73.62 26 VAL B CA 1
ATOM 1159 C C . VAL B 1 26 ? 12.984 -7.348 -0.859 1 73.62 26 VAL B C 1
ATOM 1161 O O . VAL B 1 26 ? 13.328 -8.195 -1.688 1 73.62 26 VAL B O 1
ATOM 1164 N N . LEU B 1 27 ? 13.523 -6.176 -0.617 1 74.25 27 LEU B N 1
ATOM 1165 C CA . LEU B 1 27 ? 14.633 -5.812 -1.5 1 74.25 27 LEU B CA 1
ATOM 1166 C C . LEU B 1 27 ? 15.812 -6.754 -1.312 1 74.25 27 LEU B C 1
ATOM 1168 O O . LEU B 1 27 ? 16.469 -7.125 -2.283 1 74.25 27 LEU B O 1
ATOM 1172 N N . SER B 1 28 ? 16.016 -7.066 -0.097 1 77.19 28 SER B N 1
ATOM 1173 C CA . SER B 1 28 ? 17.125 -7.984 0.191 1 77.19 28 SER B CA 1
ATOM 1174 C C . SER B 1 28 ? 16.875 -9.352 -0.443 1 77.19 28 SER B C 1
ATOM 1176 O O . SER B 1 28 ? 17.797 -9.953 -1.001 1 77.19 28 SER B O 1
ATOM 1178 N N . VAL B 1 29 ? 15.711 -9.812 -0.359 1 75.69 29 VAL B N 1
ATOM 1179 C CA . VAL B 1 29 ? 15.336 -11.102 -0.932 1 75.69 29 VAL B CA 1
ATOM 1180 C C . VAL B 1 29 ? 15.445 -11.039 -2.455 1 75.69 29 VAL B C 1
ATOM 1182 O O . VAL B 1 29 ? 15.977 -11.961 -3.084 1 75.69 29 VAL B O 1
ATOM 1185 N N . ILE B 1 30 ? 15 -9.945 -2.986 1 75.75 30 ILE B N 1
ATOM 1186 C CA . ILE B 1 30 ? 15.031 -9.766 -4.434 1 75.75 30 ILE B CA 1
ATOM 1187 C C . ILE B 1 30 ? 16.469 -9.734 -4.922 1 75.75 30 ILE B C 1
ATOM 1189 O O . ILE B 1 30 ? 16.812 -10.367 -5.934 1 75.75 30 ILE B O 1
ATOM 1193 N N . ARG B 1 31 ? 17.25 -9.016 -4.203 1 77.81 31 ARG B N 1
ATOM 1194 C CA . ARG B 1 31 ? 18.672 -8.961 -4.57 1 77.81 31 ARG B CA 1
ATOM 1195 C C . ARG B 1 31 ? 19.297 -10.344 -4.535 1 77.81 31 ARG B C 1
ATOM 1197 O O . ARG B 1 31 ? 20.109 -10.688 -5.406 1 77.81 31 ARG B O 1
ATOM 1204 N N . GLU B 1 32 ? 18.922 -11.047 -3.59 1 79.81 32 GLU B N 1
ATOM 1205 C CA . GLU B 1 32 ? 19.469 -12.391 -3.432 1 79.81 32 GLU B CA 1
ATOM 1206 C C . GLU B 1 32 ? 18.953 -13.328 -4.52 1 79.81 32 GLU B C 1
ATOM 1208 O O . GLU B 1 32 ? 19.719 -14.125 -5.078 1 79.81 32 GLU B O 1
ATOM 1213 N N . ARG B 1 33 ? 17.75 -13.141 -4.887 1 77.31 33 ARG B N 1
ATOM 1214 C CA . ARG B 1 33 ? 17.109 -14.062 -5.824 1 77.31 33 ARG B CA 1
ATOM 1215 C C . ARG B 1 33 ? 17.391 -13.656 -7.266 1 77.31 33 ARG B C 1
ATOM 1217 O O . ARG B 1 33 ? 17.5 -14.508 -8.148 1 77.31 33 ARG B O 1
ATOM 1224 N N . LEU B 1 34 ? 17.344 -12.375 -7.543 1 72.88 34 LEU B N 1
ATOM 1225 C CA . LEU B 1 34 ? 17.547 -11.867 -8.898 1 72.88 34 LEU B CA 1
ATOM 1226 C C . LEU B 1 34 ? 19.031 -11.773 -9.227 1 72.88 34 LEU B C 1
ATOM 1228 O O . LEU B 1 34 ? 19.406 -11.695 -10.406 1 72.88 34 LEU B O 1
ATOM 1232 N N . HIS B 1 35 ? 19.844 -11.883 -8.242 1 72.88 35 HIS B N 1
ATOM 1233 C CA . HIS B 1 35 ? 21.281 -11.695 -8.422 1 72.88 35 HIS B CA 1
ATOM 1234 C C . HIS B 1 35 ? 21.578 -10.383 -9.141 1 72.88 35 HIS B C 1
ATOM 1236 O O . HIS B 1 35 ? 22.469 -10.328 -9.984 1 72.88 35 HIS B O 1
ATOM 1242 N N . ARG B 1 36 ? 20.578 -9.539 -9.164 1 68.94 36 ARG B N 1
ATOM 1243 C CA . ARG B 1 36 ? 20.781 -8.203 -9.703 1 68.94 36 ARG B CA 1
ATOM 1244 C C . ARG B 1 36 ? 20.141 -7.141 -8.812 1 68.94 36 ARG B C 1
ATOM 1246 O O . ARG B 1 36 ? 19.312 -7.465 -7.957 1 68.94 36 ARG B O 1
ATOM 1253 N N . GLU B 1 37 ? 20.672 -5.852 -9.109 1 71.88 37 GLU B N 1
ATOM 1254 C CA . GLU B 1 37 ? 20.062 -4.727 -8.398 1 71.88 37 GLU B CA 1
ATOM 1255 C C . GLU B 1 37 ? 18.734 -4.34 -9.023 1 71.88 37 GLU B C 1
ATOM 1257 O O . GLU B 1 37 ? 18.594 -4.305 -10.25 1 71.88 37 GLU B O 1
ATOM 1262 N N . PRO B 1 38 ? 17.719 -4.238 -8.141 1 71.56 38 PRO B N 1
ATOM 1263 C CA . PRO B 1 38 ? 16.453 -3.758 -8.695 1 71.56 38 PRO B CA 1
ATOM 1264 C C . PRO B 1 38 ? 16.594 -2.422 -9.422 1 71.56 38 PRO B C 1
ATOM 1266 O O . PRO B 1 38 ? 17.359 -1.558 -8.984 1 71.56 38 PRO B O 1
ATOM 1269 N N . ASN B 1 39 ? 16.047 -2.4 -10.656 1 70.81 39 ASN B N 1
ATOM 1270 C CA . ASN B 1 39 ? 16.047 -1.149 -11.406 1 70.81 39 ASN B CA 1
ATOM 1271 C C . ASN B 1 39 ? 14.93 -0.223 -10.945 1 70.81 39 ASN B C 1
ATOM 1273 O O . ASN B 1 39 ? 13.945 -0.676 -10.359 1 70.81 39 ASN B O 1
ATOM 1277 N N . ASP B 1 40 ? 15.18 1.006 -11.195 1 73.38 40 ASP B N 1
ATOM 1278 C CA . ASP B 1 40 ? 14.094 1.962 -11.008 1 73.38 40 ASP B CA 1
ATOM 1279 C C . ASP B 1 40 ? 12.859 1.564 -11.812 1 73.38 40 ASP B C 1
ATOM 1281 O O . ASP B 1 40 ? 12.969 1.211 -12.992 1 73.38 40 ASP B O 1
ATOM 1285 N N . GLY B 1 41 ? 11.789 1.398 -11.148 1 77.69 41 GLY B N 1
ATOM 1286 C CA . GLY B 1 41 ? 10.555 1.097 -11.852 1 77.69 41 GLY B CA 1
ATOM 1287 C C . GLY B 1 41 ? 10.133 -0.355 -11.727 1 77.69 41 GLY B C 1
ATOM 1288 O O . GLY B 1 41 ? 9.039 -0.73 -12.148 1 77.69 41 GLY B O 1
ATOM 1289 N N . ASP B 1 42 ? 11.047 -1.164 -11.172 1 87.06 42 ASP B N 1
ATOM 1290 C CA . ASP B 1 42 ? 10.656 -2.553 -10.953 1 87.06 42 ASP B CA 1
ATOM 1291 C C . ASP B 1 42 ? 9.602 -2.662 -9.852 1 87.06 42 ASP B C 1
ATOM 1293 O O . ASP B 1 42 ? 9.688 -1.966 -8.836 1 87.06 42 ASP B O 1
ATOM 1297 N N . VAL B 1 43 ? 8.648 -3.494 -10.18 1 90 43 VAL B N 1
ATOM 1298 C CA . VAL B 1 43 ? 7.625 -3.77 -9.18 1 90 43 VAL B CA 1
ATOM 1299 C C . VAL B 1 43 ? 7.633 -5.254 -8.828 1 90 43 VAL B C 1
ATOM 1301 O O . VAL B 1 43 ? 7.559 -6.109 -9.711 1 90 43 VAL B 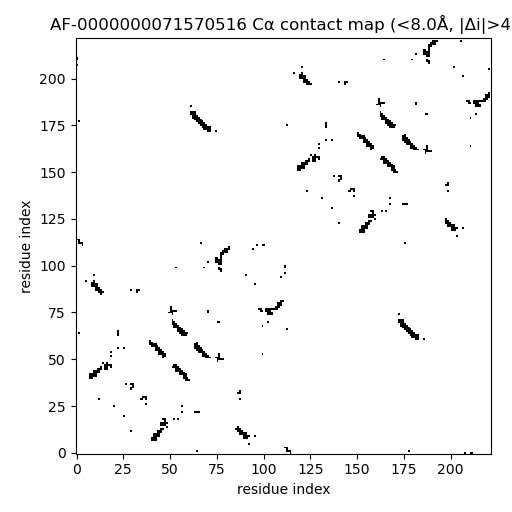O 1
ATOM 1304 N N . PHE B 1 44 ? 7.754 -5.484 -7.559 1 89.88 44 PHE B N 1
ATOM 1305 C CA . PHE B 1 44 ? 7.781 -6.871 -7.105 1 89.88 44 PHE B CA 1
ATOM 1306 C C . PHE B 1 44 ? 6.469 -7.242 -6.426 1 89.88 44 PHE B C 1
ATOM 1308 O O . PHE B 1 44 ? 5.984 -6.516 -5.555 1 89.88 44 PHE B O 1
ATOM 1315 N N . ILE B 1 45 ? 5.949 -8.375 -6.797 1 90.56 45 ILE B N 1
ATOM 1316 C CA . ILE B 1 45 ? 4.648 -8.82 -6.312 1 90.56 45 ILE B CA 1
ATOM 1317 C C . ILE B 1 45 ? 4.812 -10.094 -5.492 1 90.56 45 ILE B C 1
ATOM 1319 O O . ILE B 1 45 ? 5.449 -11.055 -5.941 1 90.56 45 ILE B O 1
ATOM 1323 N N . VAL B 1 46 ? 4.281 -10.078 -4.344 1 90.69 46 VAL B N 1
ATOM 1324 C CA . VAL B 1 46 ? 4.273 -11.258 -3.488 1 90.69 46 VAL B CA 1
ATOM 1325 C C . VAL B 1 46 ? 2.844 -11.586 -3.064 1 90.69 46 VAL B C 1
ATOM 1327 O O . VAL B 1 46 ? 1.986 -10.695 -3.02 1 90.69 46 VAL B O 1
ATOM 1330 N N . MET B 1 47 ? 2.611 -12.867 -2.789 1 90.31 47 MET B N 1
ATOM 1331 C CA . MET B 1 47 ? 1.278 -13.336 -2.41 1 90.31 47 MET B CA 1
ATOM 1332 C C . MET B 1 47 ? 1.349 -14.266 -1.204 1 90.31 47 MET B C 1
ATOM 1334 O O . MET B 1 47 ? 2.238 -15.117 -1.121 1 90.31 47 MET B O 1
ATOM 1338 N N . SER B 1 48 ? 0.394 -14.008 -0.324 1 89.88 48 SER B N 1
ATOM 1339 C CA . SER B 1 48 ? 0.35 -14.859 0.863 1 89.88 48 SER B CA 1
ATOM 1340 C C . SER B 1 48 ? 0.051 -16.312 0.497 1 89.88 48 SER B C 1
ATOM 1342 O O . SER B 1 48 ? -0.489 -16.578 -0.577 1 89.88 48 SER B O 1
ATOM 1344 N N . ARG B 1 49 ? 0.413 -17.156 1.406 1 88.25 49 ARG B N 1
ATOM 1345 C CA . ARG B 1 49 ? 0.237 -18.594 1.189 1 88.25 49 ARG B CA 1
ATOM 1346 C C . ARG B 1 49 ? -1.223 -18.922 0.905 1 88.25 49 ARG B C 1
ATOM 1348 O O . ARG B 1 49 ? -1.52 -19.734 0.023 1 88.25 49 ARG B O 1
ATOM 1355 N N . ASN B 1 50 ? -2.137 -18.328 1.628 1 87.88 50 ASN B N 1
ATOM 1356 C CA . ASN B 1 50 ? -3.555 -18.641 1.474 1 87.88 50 ASN B CA 1
ATOM 1357 C C . ASN B 1 50 ? -4.191 -17.797 0.365 1 87.88 50 ASN B C 1
ATOM 1359 O O . ASN B 1 50 ? -5.41 -17.812 0.191 1 87.88 50 ASN B O 1
ATOM 1363 N N . ARG B 1 51 ? -3.432 -16.969 -0.297 1 89.69 51 ARG B N 1
ATOM 1364 C CA . ARG B 1 51 ? -3.801 -16.203 -1.481 1 89.69 51 ARG B CA 1
ATOM 1365 C C . ARG B 1 51 ? -4.859 -15.164 -1.148 1 89.69 51 ARG B C 1
ATOM 1367 O O . ARG B 1 51 ? -5.723 -14.859 -1.978 1 89.69 51 ARG B O 1
ATOM 1374 N N . ARG B 1 52 ? -4.75 -14.672 0.05 1 89.19 52 ARG B N 1
ATOM 1375 C CA . ARG B 1 52 ? -5.711 -13.641 0.445 1 89.19 52 ARG B CA 1
ATOM 1376 C C . ARG B 1 52 ? -5.062 -12.258 0.437 1 89.19 52 ARG B C 1
ATOM 1378 O O . ARG B 1 52 ? -5.758 -11.242 0.496 1 89.19 52 ARG B O 1
ATOM 1385 N N . ILE B 1 53 ? -3.734 -12.266 0.402 1 89.88 53 ILE B N 1
ATOM 1386 C CA . ILE B 1 53 ? -3.016 -10.992 0.461 1 89.88 53 ILE B CA 1
ATOM 1387 C C . ILE B 1 53 ? -2.031 -10.906 -0.703 1 89.88 53 ILE B C 1
ATOM 1389 O O . ILE B 1 53 ? -1.312 -11.867 -0.992 1 89.88 53 ILE B O 1
ATOM 1393 N N . VAL B 1 54 ? -2.035 -9.859 -1.383 1 91 54 VAL B N 1
ATOM 1394 C CA . VAL B 1 54 ? -1.011 -9.523 -2.367 1 91 54 VAL B CA 1
ATOM 1395 C C . VAL B 1 54 ? -0.332 -8.211 -1.987 1 91 54 VAL B C 1
ATOM 1397 O O . VAL B 1 54 ? -0.997 -7.258 -1.574 1 91 54 VAL B O 1
ATOM 1400 N N . ARG B 1 55 ? 0.953 -8.195 -2.098 1 89.69 55 ARG B N 1
ATOM 1401 C CA . ARG B 1 55 ? 1.727 -6.977 -1.869 1 89.69 55 ARG B CA 1
ATOM 1402 C C . ARG B 1 55 ? 2.607 -6.652 -3.072 1 89.69 55 ARG B C 1
ATOM 1404 O O . ARG B 1 55 ? 3.18 -7.555 -3.689 1 89.69 55 ARG B O 1
ATOM 1411 N N . MET B 1 56 ? 2.652 -5.449 -3.393 1 90.38 56 MET B N 1
ATOM 1412 C CA . MET B 1 56 ? 3.525 -4.949 -4.449 1 90.38 56 MET B CA 1
ATOM 1413 C C . MET B 1 56 ? 4.504 -3.912 -3.902 1 90.38 56 MET B C 1
ATOM 1415 O O . MET B 1 56 ? 4.102 -2.977 -3.211 1 90.38 56 MET B O 1
ATOM 1419 N N . PHE B 1 57 ? 5.727 -4.086 -4.285 1 88.62 57 PHE B N 1
ATOM 1420 C CA . PHE B 1 57 ? 6.793 -3.219 -3.799 1 88.62 57 PHE B CA 1
ATOM 1421 C C . PHE B 1 57 ? 7.504 -2.531 -4.957 1 88.62 57 PHE B C 1
ATOM 1423 O O . PHE B 1 57 ? 7.766 -3.156 -5.988 1 88.62 57 PHE B O 1
ATOM 1430 N N . SER B 1 58 ? 7.785 -1.359 -4.719 1 87.12 58 SER B N 1
ATOM 1431 C CA . SER B 1 58 ? 8.609 -0.635 -5.68 1 87.12 58 SER B CA 1
ATOM 1432 C C . SER B 1 58 ? 9.477 0.412 -4.988 1 87.12 58 SER B C 1
ATOM 1434 O O . SER B 1 58 ? 9.188 0.815 -3.859 1 87.12 58 SER B O 1
ATOM 1436 N N . PHE B 1 59 ? 10.547 0.77 -5.637 1 84.19 59 PHE B N 1
ATOM 1437 C CA . PHE B 1 59 ? 11.461 1.788 -5.133 1 84.19 59 PHE B CA 1
ATOM 1438 C C . PHE B 1 59 ? 11.859 2.758 -6.242 1 84.19 59 PHE B C 1
ATOM 1440 O O . PHE B 1 59 ? 12.164 2.338 -7.359 1 84.19 59 PHE B O 1
ATOM 1447 N N . ASP B 1 60 ? 11.594 3.967 -5.75 1 76.94 60 ASP B N 1
ATOM 1448 C CA . ASP B 1 60 ? 12.109 4.988 -6.648 1 76.94 60 ASP B CA 1
ATOM 1449 C C . ASP B 1 60 ? 13.242 5.781 -5.988 1 76.94 60 ASP B C 1
ATOM 1451 O O . ASP B 1 60 ? 13.523 5.59 -4.801 1 76.94 60 ASP B O 1
ATOM 1455 N N . ASN B 1 61 ? 14.398 6.047 -6.441 1 76.44 61 ASN B N 1
ATOM 1456 C CA . ASN B 1 61 ? 15.602 6.73 -5.984 1 76.44 61 ASN B CA 1
ATOM 1457 C C . ASN B 1 61 ? 15.367 7.473 -4.672 1 76.44 61 ASN B C 1
ATOM 1459 O O . ASN B 1 61 ? 16.281 7.633 -3.869 1 76.44 61 ASN B O 1
ATOM 1463 N N . ARG B 1 62 ? 14.047 7.836 -4.316 1 82.12 62 ARG B N 1
ATOM 1464 C CA . ARG B 1 62 ? 13.836 8.672 -3.141 1 82.12 62 ARG B CA 1
ATOM 1465 C C . ARG B 1 62 ? 12.781 8.07 -2.219 1 82.12 62 ARG B C 1
ATOM 1467 O O . ARG B 1 62 ? 12.57 8.562 -1.108 1 82.12 62 ARG B O 1
ATOM 1474 N N . SER B 1 63 ? 12.047 7.023 -2.693 1 86.38 63 SER B N 1
ATOM 1475 C CA . SER B 1 63 ? 10.938 6.559 -1.866 1 86.38 63 SER B CA 1
ATOM 1476 C C . SER B 1 63 ? 10.609 5.098 -2.156 1 86.38 63 SER B C 1
ATOM 1478 O O . SER B 1 63 ? 10.75 4.641 -3.291 1 86.38 63 SER B O 1
ATOM 1480 N N . TYR B 1 64 ? 10.211 4.457 -1.131 1 86.69 64 TYR B N 1
ATOM 1481 C CA . TYR B 1 64 ? 9.648 3.113 -1.205 1 86.69 64 TYR B CA 1
ATOM 1482 C C . TYR B 1 64 ? 8.125 3.166 -1.264 1 86.69 64 TYR B C 1
ATOM 1484 O O . TYR B 1 64 ? 7.496 3.963 -0.562 1 86.69 64 TYR B O 1
ATOM 1492 N N . SER B 1 65 ? 7.59 2.352 -2.139 1 88.5 65 SER B N 1
ATOM 1493 C CA . SER B 1 65 ? 6.133 2.258 -2.213 1 88.5 65 SER B CA 1
ATOM 1494 C C . SER B 1 65 ? 5.66 0.824 -1.991 1 88.5 65 SER B C 1
ATOM 1496 O O . SER B 1 65 ? 6.277 -0.122 -2.488 1 88.5 65 SER B O 1
ATOM 1498 N N . LEU B 1 66 ? 4.574 0.735 -1.258 1 87.88 66 LEU B N 1
ATOM 1499 C CA . LEU B 1 66 ? 3.943 -0.552 -0.99 1 87.88 66 LEU B CA 1
ATOM 1500 C C . LEU B 1 66 ? 2.439 -0.482 -1.237 1 87.88 66 LEU B C 1
ATOM 1502 O O . LEU B 1 66 ? 1.774 0.452 -0.784 1 87.88 66 LEU B O 1
ATOM 1506 N N . PHE B 1 67 ? 2.008 -1.396 -1.964 1 88.5 67 PHE B N 1
ATOM 1507 C CA . PHE B 1 67 ? 0.573 -1.597 -2.127 1 88.5 67 PHE B CA 1
ATOM 1508 C C . PHE B 1 67 ? 0.161 -2.979 -1.636 1 88.5 67 PHE B C 1
ATOM 1510 O O . PHE B 1 67 ? 0.783 -3.982 -1.992 1 88.5 67 PHE B O 1
ATOM 1517 N N . GLU B 1 68 ? -0.85 -2.951 -0.889 1 89.06 68 GLU B N 1
ATOM 1518 C CA . GLU B 1 68 ? -1.357 -4.219 -0.37 1 89.06 68 GLU B CA 1
ATOM 1519 C C . GLU B 1 68 ? -2.863 -4.336 -0.582 1 89.06 68 GLU B C 1
ATOM 1521 O O . GLU B 1 68 ? -3.605 -3.377 -0.355 1 89.06 68 GLU B O 1
ATOM 1526 N N . LYS B 1 69 ? -3.252 -5.426 -1.036 1 88.25 69 LYS B N 1
ATOM 1527 C CA . LYS B 1 69 ? -4.668 -5.781 -1.104 1 88.25 69 LYS B CA 1
ATOM 1528 C C . LYS B 1 69 ? -4.941 -7.09 -0.367 1 88.25 69 LYS B C 1
ATOM 1530 O O . LYS B 1 69 ? -4.25 -8.086 -0.58 1 88.25 69 LYS B O 1
ATOM 1535 N N . LYS B 1 70 ? -5.914 -7.02 0.496 1 88.69 70 LYS B N 1
ATOM 1536 C CA . LYS B 1 70 ? -6.297 -8.188 1.286 1 88.69 70 LYS B CA 1
ATOM 1537 C C . LYS B 1 70 ? -7.789 -8.469 1.165 1 88.69 70 LYS B C 1
ATOM 1539 O O . LYS B 1 70 ? -8.617 -7.609 1.477 1 88.69 70 LYS B O 1
ATOM 1544 N N . PHE B 1 71 ? -8.07 -9.664 0.777 1 88.19 71 PHE B N 1
ATOM 1545 C CA . PHE B 1 71 ? -9.469 -10.047 0.657 1 88.19 71 PHE B CA 1
ATOM 1546 C C . PHE B 1 71 ? -10.031 -10.484 2.004 1 88.19 71 PHE B C 1
ATOM 1548 O O . PHE B 1 71 ? -9.312 -11.062 2.82 1 88.19 71 PHE B O 1
ATOM 1555 N N . VAL B 1 72 ? -11.289 -10.211 2.176 1 84.25 72 VAL B N 1
ATOM 1556 C CA . VAL B 1 72 ? -11.992 -10.742 3.34 1 84.25 72 VAL B CA 1
ATOM 1557 C C . VAL B 1 72 ? -12.141 -12.258 3.207 1 84.25 72 VAL B C 1
ATOM 1559 O O . VAL B 1 72 ? -11.859 -12.82 2.146 1 84.25 72 VAL B O 1
ATOM 1562 N N . ALA B 1 73 ? -12.586 -12.828 4.277 1 85.62 73 ALA B N 1
ATOM 1563 C CA . ALA B 1 73 ? -12.75 -14.273 4.277 1 85.62 73 ALA B CA 1
ATOM 1564 C C . ALA B 1 73 ? -13.68 -14.727 3.152 1 85.62 73 ALA B C 1
ATOM 1566 O O . ALA B 1 73 ? -14.688 -14.07 2.875 1 85.62 73 ALA B O 1
ATOM 1567 N N . GLY B 1 74 ? -13.32 -15.828 2.557 1 86.06 74 GLY B N 1
ATOM 1568 C CA . GLY B 1 74 ? -14.156 -16.391 1.51 1 86.06 74 GLY B CA 1
ATOM 1569 C C . GLY B 1 74 ? -13.688 -16.031 0.112 1 86.06 74 GLY B C 1
ATOM 1570 O O . GLY B 1 74 ? -14.172 -16.594 -0.874 1 86.06 74 GLY B O 1
ATOM 1571 N N . TYR B 1 75 ? -12.805 -15.102 0.08 1 86.88 75 TYR B N 1
ATOM 1572 C CA . TYR B 1 75 ? -12.281 -14.688 -1.215 1 86.88 75 TYR B CA 1
ATOM 1573 C C . TYR B 1 75 ? -10.773 -14.922 -1.292 1 86.88 75 TYR B C 1
ATOM 1575 O O . TYR B 1 75 ? -10.078 -14.867 -0.275 1 86.88 75 TYR B O 1
ATOM 1583 N N . GLN B 1 76 ? -10.297 -15.203 -2.512 1 90.38 76 GLN B N 1
ATOM 1584 C CA . GLN B 1 76 ? -8.875 -15.445 -2.734 1 90.38 76 GLN B CA 1
ATOM 1585 C C . GLN B 1 76 ? -8.43 -14.922 -4.098 1 90.38 76 GLN B C 1
ATOM 1587 O O . GLN B 1 76 ? -9.234 -14.844 -5.027 1 90.38 76 GLN B O 1
ATOM 1592 N N . PHE B 1 77 ? -7.207 -14.57 -4.152 1 89.94 77 PHE B N 1
ATOM 1593 C CA . PHE B 1 77 ? -6.621 -14.242 -5.445 1 89.94 77 PHE B CA 1
ATOM 1594 C C . PHE B 1 77 ? -6.375 -15.5 -6.266 1 89.94 77 PHE B C 1
ATOM 1596 O O . PHE B 1 77 ? -6.273 -16.594 -5.715 1 89.94 77 PHE B O 1
ATOM 1603 N N . MET B 1 78 ? -6.258 -15.227 -7.469 1 84.81 78 MET B N 1
ATOM 1604 C CA . MET B 1 78 ? -5.938 -16.344 -8.359 1 84.81 78 MET B CA 1
ATOM 1605 C C . MET B 1 78 ? -4.52 -16.844 -8.102 1 84.81 78 MET B C 1
ATOM 1607 O O . MET B 1 78 ? -3.602 -16.062 -7.891 1 84.81 78 MET B O 1
ATOM 1611 N N . LYS B 1 79 ? -4.402 -18.141 -8.18 1 83.38 79 LYS B N 1
ATOM 1612 C CA . LYS B 1 79 ? -3.09 -18.766 -8.008 1 83.38 79 LYS B CA 1
ATOM 1613 C C . LYS B 1 79 ? -2.191 -18.469 -9.211 1 83.38 79 LYS B C 1
ATOM 1615 O O . LYS B 1 79 ? -2.631 -18.562 -10.359 1 83.38 79 LYS B O 1
ATOM 1620 N N . VAL B 1 80 ? -1.021 -18.078 -8.914 1 82.75 80 VAL B N 1
ATOM 1621 C CA . VAL B 1 80 ? -0.032 -17.859 -9.961 1 82.75 80 VAL B CA 1
ATOM 1622 C C . VAL B 1 80 ? 0.844 -19.109 -10.109 1 82.75 80 VAL B C 1
ATOM 1624 O O . VAL B 1 80 ? 1.492 -19.531 -9.148 1 82.75 80 VAL B O 1
ATOM 1627 N N . GLU B 1 81 ? 0.722 -19.734 -11.133 1 78.81 81 GLU B N 1
ATOM 1628 C CA . GLU B 1 81 ? 1.493 -20.953 -11.359 1 78.81 81 GLU B CA 1
ATOM 1629 C C . GLU B 1 81 ? 2.414 -20.812 -12.57 1 78.81 81 GLU B C 1
ATOM 1631 O O . GLU B 1 81 ? 2 -20.297 -13.609 1 78.81 81 GLU B O 1
ATOM 1636 N N . ARG B 1 82 ? 3.65 -20.922 -12.336 1 73.5 82 ARG B N 1
ATOM 1637 C CA . ARG B 1 82 ? 4.594 -20.984 -13.445 1 73.5 82 ARG B CA 1
ATOM 1638 C C . ARG B 1 82 ? 5.484 -22.219 -13.344 1 73.5 82 ARG B C 1
ATOM 1640 O O . ARG B 1 82 ? 5.883 -22.609 -12.242 1 73.5 82 ARG B O 1
ATOM 1647 N N . ASN B 1 83 ? 5.668 -22.781 -14.523 1 74.12 83 ASN B N 1
ATOM 1648 C CA . ASN B 1 83 ? 6.578 -23.922 -14.602 1 74.12 83 ASN B CA 1
ATOM 1649 C C . ASN B 1 83 ? 8.039 -23.484 -14.508 1 74.12 83 ASN B C 1
ATOM 1651 O O . ASN B 1 83 ? 8.391 -22.391 -14.945 1 74.12 83 ASN B O 1
ATOM 1655 N N . GLY B 1 84 ? 8.82 -24.125 -13.82 1 75.19 84 GLY B N 1
ATOM 1656 C CA . GLY B 1 84 ? 10.242 -23.859 -13.727 1 75.19 84 GLY B CA 1
ATOM 1657 C C . GLY B 1 84 ? 10.734 -23.703 -12.297 1 75.19 84 GLY B C 1
ATOM 1658 O O . GLY B 1 84 ? 9.93 -23.688 -11.359 1 75.19 84 GLY B O 1
ATOM 1659 N N . ALA B 1 85 ? 12.016 -23.609 -12.195 1 79.31 85 ALA B N 1
ATOM 1660 C CA . ALA B 1 85 ? 12.672 -23.562 -10.883 1 79.31 85 ALA B CA 1
ATOM 1661 C C . ALA B 1 85 ? 12.867 -22.125 -10.414 1 79.31 85 ALA B C 1
ATOM 1663 O O . ALA B 1 85 ? 13.188 -21.891 -9.25 1 79.31 85 ALA B O 1
ATOM 1664 N N . ASP B 1 86 ? 12.484 -21.219 -11.32 1 81.44 86 ASP B N 1
ATOM 1665 C CA . ASP B 1 86 ? 12.758 -19.828 -10.953 1 81.44 86 ASP B CA 1
ATOM 1666 C C . ASP B 1 86 ? 11.828 -19.359 -9.836 1 81.44 86 ASP B C 1
ATOM 1668 O O . ASP B 1 86 ? 10.656 -19.75 -9.805 1 81.44 86 ASP B O 1
ATOM 1672 N N . THR B 1 87 ? 12.461 -18.562 -8.992 1 85.56 87 THR B N 1
ATOM 1673 C CA . THR B 1 87 ? 11.695 -18.078 -7.848 1 85.56 87 THR B CA 1
ATOM 1674 C C . THR B 1 87 ? 11.227 -16.656 -8.078 1 85.56 87 THR B C 1
ATOM 1676 O O . THR B 1 87 ? 10.398 -16.125 -7.328 1 85.56 87 THR B O 1
ATOM 1679 N N . VAL B 1 88 ? 11.758 -16 -9.078 1 86.75 88 VAL B N 1
ATOM 1680 C CA . VAL B 1 88 ? 11.328 -14.672 -9.477 1 86.75 88 VAL B CA 1
ATOM 1681 C C . VAL B 1 88 ? 11.109 -14.625 -10.992 1 86.75 88 VAL B C 1
ATOM 1683 O O . VAL B 1 88 ? 12.016 -14.961 -11.766 1 86.75 88 VAL B O 1
ATOM 1686 N N . TYR B 1 89 ? 9.945 -14.25 -11.359 1 86.19 89 TYR B N 1
ATOM 1687 C CA . TYR B 1 89 ? 9.75 -14.234 -12.805 1 86.19 89 TYR B CA 1
ATOM 1688 C C . TYR B 1 89 ? 8.922 -13.031 -13.234 1 86.19 89 TYR B C 1
ATOM 1690 O O . TYR B 1 89 ? 8.055 -12.57 -12.484 1 86.19 89 TYR B O 1
ATOM 1698 N N . ARG B 1 90 ? 9.219 -12.648 -14.414 1 86.69 90 ARG B N 1
ATOM 1699 C CA . ARG B 1 90 ? 8.586 -11.469 -14.984 1 86.69 90 ARG B CA 1
ATOM 1700 C C . ARG B 1 90 ? 7.141 -11.75 -15.375 1 86.69 90 ARG B C 1
ATOM 1702 O O . ARG B 1 90 ? 6.832 -12.82 -15.898 1 86.69 90 ARG B O 1
ATOM 1709 N N . ILE B 1 91 ? 6.297 -10.812 -15.031 1 87.19 91 ILE B N 1
ATOM 1710 C CA . ILE B 1 91 ? 4.895 -10.938 -15.406 1 87.19 91 ILE B CA 1
ATOM 1711 C C . ILE B 1 91 ? 4.441 -9.672 -16.125 1 87.19 91 ILE B C 1
ATOM 1713 O O . ILE B 1 91 ? 4.922 -8.578 -15.828 1 87.19 91 ILE B O 1
ATOM 1717 N N . ASP B 1 92 ? 3.48 -9.875 -17.031 1 87.62 92 ASP B N 1
ATOM 1718 C CA . ASP B 1 92 ? 2.99 -8.727 -17.781 1 87.62 92 ASP B CA 1
ATOM 1719 C C . ASP B 1 92 ? 1.875 -8.008 -17.031 1 87.62 92 ASP B C 1
ATOM 1721 O O . ASP B 1 92 ? 1.232 -8.586 -16.156 1 87.62 92 ASP B O 1
ATOM 1725 N N . TRP B 1 93 ? 1.729 -6.828 -17.484 1 85 93 TRP B N 1
ATOM 1726 C CA . TRP B 1 93 ? 0.738 -5.973 -16.844 1 85 93 TRP B CA 1
ATOM 1727 C C . TRP B 1 93 ? -0.648 -6.605 -16.906 1 85 93 TRP B C 1
ATOM 1729 O O . TRP B 1 93 ? -1.415 -6.523 -15.938 1 85 93 TRP B O 1
ATOM 1739 N N . LYS B 1 94 ? -0.974 -7.246 -17.984 1 83.94 94 LYS B N 1
ATOM 1740 C CA . LYS B 1 94 ? -2.279 -7.883 -18.125 1 83.94 94 LYS B CA 1
ATOM 1741 C C . LYS B 1 94 ? -2.494 -8.93 -17.031 1 83.94 94 LYS B C 1
ATOM 1743 O O . LYS B 1 94 ? -3.596 -9.055 -16.5 1 83.94 94 LYS B O 1
ATOM 1748 N N . ASP B 1 95 ? -1.448 -9.625 -16.719 1 83.81 95 ASP B N 1
ATOM 1749 C CA . ASP B 1 95 ? -1.538 -10.648 -15.68 1 83.81 95 ASP B CA 1
ATOM 1750 C C . ASP B 1 95 ? -1.655 -10.023 -14.297 1 83.81 95 ASP B C 1
ATOM 1752 O O . ASP B 1 95 ? -2.379 -10.531 -13.438 1 83.81 95 ASP B O 1
ATOM 1756 N N . VAL B 1 96 ? -0.998 -8.945 -14.117 1 85.62 96 VAL B N 1
ATOM 1757 C CA . VAL B 1 96 ? -1.073 -8.227 -12.852 1 85.62 96 VAL B CA 1
ATOM 1758 C C . VAL B 1 96 ? -2.51 -7.77 -12.602 1 85.62 96 VAL B C 1
ATOM 1760 O O . VAL B 1 96 ? -3.047 -7.961 -11.508 1 85.62 96 VAL B O 1
ATOM 1763 N N . VAL B 1 97 ? -3.074 -7.246 -13.547 1 83.25 97 VAL B N 1
ATOM 1764 C CA . VAL B 1 97 ? -4.449 -6.77 -13.438 1 83.25 97 VAL B CA 1
ATOM 1765 C C . VAL B 1 97 ? -5.375 -7.938 -13.109 1 83.25 97 VAL B C 1
ATOM 1767 O O . VAL B 1 97 ? -6.281 -7.805 -12.281 1 83.25 97 VAL B O 1
ATOM 1770 N N . LEU B 1 98 ? -5.074 -9.023 -13.719 1 81.31 98 LEU B N 1
ATOM 1771 C CA . LEU B 1 98 ? -5.887 -10.211 -13.492 1 81.31 98 LEU B CA 1
ATOM 1772 C C . LEU B 1 98 ? -5.766 -10.688 -12.047 1 81.31 98 LEU B C 1
ATOM 1774 O O . LEU B 1 98 ? -6.762 -11.07 -11.43 1 81.31 98 LEU B O 1
ATOM 1778 N N . ILE B 1 99 ? -4.645 -10.648 -11.547 1 81.62 99 ILE B N 1
ATOM 1779 C CA . ILE B 1 99 ? -4.395 -11.078 -10.18 1 81.62 99 ILE B CA 1
ATOM 1780 C C . ILE B 1 99 ? -5.133 -10.156 -9.203 1 81.62 99 ILE B C 1
ATOM 1782 O O . ILE B 1 99 ? -5.773 -10.625 -8.266 1 81.62 99 ILE B O 1
ATOM 1786 N N . LEU B 1 100 ? -5.121 -8.906 -9.508 1 79.69 100 LEU B N 1
ATOM 1787 C CA . LEU B 1 100 ? -5.613 -7.922 -8.547 1 79.69 100 LEU B CA 1
ATOM 1788 C C . LEU B 1 100 ? -7.125 -7.762 -8.664 1 79.69 100 LEU B C 1
ATOM 1790 O O . LEU B 1 100 ? -7.773 -7.281 -7.734 1 79.69 100 LEU B O 1
ATOM 1794 N N . GLU B 1 101 ? -7.715 -7.77 -9.734 1 69.69 101 GLU B N 1
ATOM 1795 C CA . GLU B 1 101 ? -9.117 -7.434 -9.969 1 69.69 101 GLU B CA 1
ATOM 1796 C C . GLU B 1 101 ? -10.039 -8.508 -9.398 1 69.69 101 GLU B C 1
ATOM 1798 O O . GLU B 1 101 ? -11.086 -8.195 -8.828 1 69.69 101 GLU B O 1
ATOM 1803 N N . ASN B 1 102 ? -9.922 -9.844 -9.898 1 61.47 102 ASN B N 1
ATOM 1804 C CA . ASN B 1 102 ? -11.055 -10.734 -9.695 1 61.47 102 ASN B CA 1
ATOM 1805 C C . ASN B 1 102 ? -10.773 -11.758 -8.602 1 61.47 102 ASN B C 1
ATOM 1807 O O . ASN B 1 102 ? -9.719 -12.398 -8.602 1 61.47 102 ASN B O 1
ATOM 1811 N N . PRO B 1 103 ? -11.328 -11.547 -7.355 1 60.12 103 PRO B N 1
ATOM 1812 C CA . PRO B 1 103 ? -11.273 -12.695 -6.453 1 60.12 103 PRO B CA 1
ATOM 1813 C C . PRO B 1 103 ? -11.641 -14.008 -7.148 1 60.12 103 PRO B C 1
ATOM 1815 O O . PRO B 1 103 ? -12.477 -14.016 -8.055 1 60.12 103 PRO B O 1
ATOM 1818 N N . ILE B 1 104 ? -10.578 -14.844 -7.566 1 56.75 104 ILE B N 1
ATOM 1819 C CA . ILE B 1 104 ? -10.852 -16.141 -8.188 1 56.75 104 ILE B CA 1
ATOM 1820 C C . ILE B 1 104 ? -11.711 -16.984 -7.258 1 56.75 104 ILE B C 1
ATOM 1822 O O . ILE B 1 104 ? -11.398 -17.141 -6.074 1 56.75 104 ILE B O 1
ATOM 1826 N N . VAL B 1 105 ? -12.969 -17 -7.516 1 53.44 105 VAL B N 1
ATOM 1827 C CA . VAL B 1 105 ? -13.516 -18.297 -7.09 1 53.44 105 VAL B CA 1
ATOM 1828 C C . VAL B 1 105 ? -12.703 -19.422 -7.707 1 53.44 105 VAL B C 1
ATOM 1830 O O . VAL B 1 105 ? -12.688 -20.547 -7.188 1 53.44 105 VAL B O 1
ATOM 1833 N N . LYS B 1 106 ? -11.953 -19.109 -8.938 1 51.62 106 LYS B N 1
ATOM 1834 C CA . LYS B 1 106 ? -11.375 -20.172 -9.75 1 51.62 106 LYS B CA 1
ATOM 1835 C C . LYS B 1 106 ? -9.891 -19.922 -10 1 51.62 106 LYS B C 1
ATOM 1837 O O . LYS B 1 106 ? -9.383 -18.828 -9.742 1 51.62 106 LYS B O 1
ATOM 1842 N N . THR B 1 107 ? -8.977 -21 -10.266 1 47.91 107 THR B N 1
ATOM 1843 C CA . THR B 1 107 ? -7.555 -21.141 -10.539 1 47.91 107 THR B CA 1
ATOM 1844 C C . THR B 1 107 ? -7.164 -20.391 -11.805 1 47.91 107 THR B C 1
ATOM 1846 O O . THR B 1 107 ? -7.828 -20.5 -12.836 1 47.91 107 THR B O 1
ATOM 1849 N N . LEU B 1 108 ? -6.266 -19.297 -11.828 1 44.81 108 LEU B N 1
ATOM 1850 C CA . LEU B 1 108 ? -5.754 -18.625 -13.016 1 44.81 108 LEU B CA 1
ATOM 1851 C C . LEU B 1 108 ? -4.562 -19.375 -13.594 1 44.81 108 LEU B C 1
ATOM 1853 O O . LEU B 1 108 ? -3.553 -19.578 -12.914 1 44.81 108 LEU B O 1
ATOM 1857 N N . LYS B 1 109 ? -4.43 -20.094 -14.68 1 38.12 109 LYS B N 1
ATOM 1858 C CA . LYS B 1 109 ? -3.359 -20.781 -15.398 1 38.12 109 LYS B CA 1
ATOM 1859 C C . LYS B 1 109 ? -2.596 -19.812 -16.297 1 38.12 109 LYS B C 1
ATOM 1861 O O . LYS B 1 109 ? -3.184 -19.188 -17.188 1 38.12 109 LYS B O 1
ATOM 1866 N N . ILE B 1 110 ? -1.511 -19.156 -15.883 1 39.09 110 ILE B N 1
ATOM 1867 C CA . ILE B 1 110 ? -0.721 -18.312 -16.766 1 39.09 110 ILE B CA 1
ATOM 1868 C C . ILE B 1 110 ? 0.038 -19.188 -17.766 1 39.09 110 ILE B C 1
ATOM 1870 O O . ILE B 1 110 ? 0.696 -20.156 -17.391 1 39.09 110 ILE B O 1
ATOM 1874 N N . ARG B 1 111 ? -0.107 -19 -19.188 1 35.38 111 ARG B N 1
ATOM 1875 C CA . ARG B 1 111 ? 0.53 -19.734 -20.281 1 35.38 111 ARG B CA 1
ATOM 1876 C C . ARG B 1 111 ? 1.97 -19.281 -20.469 1 35.38 111 ARG B C 1
ATOM 1878 O O . ARG B 1 111 ? 2.283 -18.094 -20.281 1 35.38 111 ARG B O 1
#

Radius of gyration: 17.7 Å; Cα contacts (8 Å, |Δi|>4): 419; chains: 2; bounding box: 41×51×38 Å

Sequence (222 aa):
MLSVTGLNHFYYVRDFTDMRCKHSRVLSVIRERLHREPNDGDVFIVMSRNRRIVRMFSFDNRSYSLFEKKFVAGYQFMKVERNGADTVYRIDWKDVVLILENPIVKTLKIRMLSVTGLNHFYYVRDFTDMRCKHSRVLSVIRERLHREPNDGDVFIVMSRNRRIVRMFSFDNRSYSLFEKKFVAGYQFMKVERNGADTVYRIDWKDVVLILENPIVKTLKIR

pLDDT: mean 77.9, std 13.09, range [35.38, 91.06]

InterPro domains:
  IPR008878 Transposase IS66, Orf2 [PF05717] (10-101)

Secondary structure (DSSP, 8-state):
-----TTSEEEEETT---TT--HHHHHHHHHHHHSSPPPTTEEEEEE-TTS-EEEEEEEETTEEEEEEEEEPTT-BPPP----SS-SEEEE-HHHHHHHHH--BSS-----/-----TTSEEEEETT---TT--HHHHHHHHHHHHSSPPPTTEEEEEE-TTS-EEEEEEEETTEEEEEEEEEPTT-BPPP----SS-SEEEE-HHHHHHHHH--BSS-----